Protein AF-A0A522F306-F1 (afdb_monomer_lite)

Structure (mmCIF, N/CA/C/O backbone):
data_AF-A0A522F306-F1
#
_entry.id   AF-A0A522F306-F1
#
loop_
_atom_site.group_PDB
_atom_site.id
_atom_site.type_symbol
_atom_site.label_atom_id
_atom_site.label_alt_id
_atom_site.label_comp_id
_atom_site.label_asym_id
_atom_site.label_entity_id
_atom_site.label_seq_id
_atom_site.pdbx_PDB_ins_code
_atom_site.Cartn_x
_atom_site.Cartn_y
_atom_site.Cartn_z
_atom_site.occupancy
_atom_site.B_iso_or_equiv
_atom_site.auth_seq_id
_atom_site.auth_comp_id
_atom_site.auth_asym_id
_atom_site.auth_atom_id
_atom_site.pdbx_PDB_model_num
ATOM 1 N N . ARG A 1 1 ? 1.745 -12.198 -26.744 1.00 60.50 1 ARG A N 1
ATOM 2 C CA . ARG A 1 1 ? 0.764 -12.155 -25.628 1.00 60.50 1 ARG A CA 1
ATOM 3 C C . ARG A 1 1 ? -0.619 -11.973 -26.236 1.00 60.50 1 ARG A C 1
ATOM 5 O O . ARG A 1 1 ? -0.741 -11.111 -27.093 1.00 60.50 1 ARG A O 1
ATOM 12 N N . ILE A 1 2 ? -1.613 -12.773 -25.843 1.00 54.91 2 ILE A N 1
ATOM 13 C CA . ILE A 1 2 ? -3.010 -12.533 -26.243 1.00 54.91 2 ILE A CA 1
ATOM 14 C C . ILE A 1 2 ? -3.454 -11.238 -25.542 1.00 54.91 2 ILE A C 1
ATOM 16 O O . ILE A 1 2 ? -3.213 -11.122 -24.335 1.00 54.91 2 ILE A O 1
ATOM 20 N N . PRO A 1 3 ? -3.998 -10.241 -26.260 1.00 68.81 3 PRO A N 1
ATOM 21 C CA . PRO A 1 3 ? -4.486 -9.030 -25.619 1.00 68.81 3 PRO A CA 1
ATOM 22 C C . PRO A 1 3 ? -5.644 -9.384 -24.676 1.00 68.81 3 PRO A C 1
ATOM 24 O O . PRO A 1 3 ? -6.493 -10.206 -25.008 1.00 68.81 3 PRO A O 1
ATOM 27 N N . TYR A 1 4 ? -5.664 -8.774 -23.486 1.00 82.62 4 TYR A N 1
ATOM 28 C CA . TYR A 1 4 ? -6.712 -9.004 -22.477 1.00 82.62 4 TYR A CA 1
ATOM 29 C C . TYR A 1 4 ? -8.122 -8.675 -22.990 1.00 82.62 4 TYR A C 1
ATOM 31 O O . TYR A 1 4 ? -9.100 -9.190 -22.458 1.00 82.62 4 TYR A O 1
ATOM 39 N N . PHE A 1 5 ? -8.213 -7.834 -24.021 1.00 90.50 5 PHE A N 1
ATOM 40 C CA . PHE A 1 5 ? -9.451 -7.425 -24.668 1.00 90.50 5 PHE A CA 1
ATOM 41 C C . PHE A 1 5 ? -9.317 -7.567 -26.190 1.00 90.50 5 PHE A C 1
ATOM 43 O O . PHE A 1 5 ? -8.218 -7.363 -26.715 1.00 90.50 5 PHE A O 1
ATOM 50 N N . PRO A 1 6 ? -10.408 -7.898 -26.902 1.00 91.88 6 PRO A N 1
ATOM 51 C CA . PRO A 1 6 ? -10.385 -8.090 -28.352 1.00 91.88 6 PRO A CA 1
ATOM 52 C C . PRO A 1 6 ? -10.165 -6.780 -29.124 1.00 91.88 6 PRO A C 1
ATOM 54 O O . PRO A 1 6 ? -9.577 -6.798 -30.202 1.00 91.88 6 PRO A O 1
ATOM 57 N N . ASP A 1 7 ? -10.591 -5.644 -28.566 1.00 93.44 7 ASP A N 1
ATOM 58 C CA . ASP A 1 7 ? -10.406 -4.313 -29.140 1.00 93.44 7 ASP A CA 1
ATOM 59 C C . ASP A 1 7 ? -10.364 -3.219 -28.054 1.00 93.44 7 ASP A C 1
ATOM 61 O O . ASP A 1 7 ? -10.582 -3.461 -26.862 1.00 93.44 7 ASP A O 1
ATOM 65 N N . ARG A 1 8 ? -10.054 -1.987 -28.479 1.00 92.88 8 ARG A N 1
ATOM 66 C CA . ARG A 1 8 ? -9.969 -0.812 -27.601 1.00 92.88 8 ARG A CA 1
ATOM 67 C C . ARG A 1 8 ? -11.303 -0.482 -26.932 1.00 92.88 8 ARG A C 1
ATOM 69 O O . ARG A 1 8 ? -11.309 -0.136 -25.754 1.00 92.88 8 ARG A O 1
ATOM 76 N N . LYS A 1 9 ? -12.412 -0.595 -27.664 1.00 95.69 9 LYS A N 1
ATOM 77 C CA . LYS A 1 9 ? -13.748 -0.266 -27.156 1.00 95.69 9 LYS A CA 1
ATOM 78 C C . LYS A 1 9 ? -14.111 -1.171 -25.978 1.00 95.69 9 LYS A C 1
ATOM 80 O O . LYS A 1 9 ? -14.520 -0.682 -24.932 1.00 95.69 9 LYS A O 1
ATOM 85 N N . SER A 1 10 ? -13.855 -2.468 -26.113 1.00 95.62 10 SER A N 1
ATOM 86 C CA . SER A 1 10 ? -14.076 -3.468 -25.068 1.00 95.62 10 SER A CA 1
ATOM 87 C C . SER A 1 10 ? -13.236 -3.186 -23.818 1.00 95.62 10 SER A C 1
ATOM 89 O O . SER A 1 10 ? -13.713 -3.351 -22.695 1.00 95.62 10 SER A O 1
ATOM 91 N N . ALA A 1 11 ? -11.993 -2.723 -23.991 1.00 94.31 11 ALA A N 1
ATOM 92 C CA . ALA A 1 11 ? -11.143 -2.317 -22.873 1.00 94.31 11 ALA A CA 1
ATOM 93 C C . ALA A 1 11 ? -11.684 -1.063 -22.158 1.00 94.31 11 ALA A C 1
ATOM 95 O O . ALA A 1 11 ? -11.722 -1.019 -20.928 1.00 94.31 11 ALA A O 1
ATOM 96 N N . GLU A 1 12 ? -12.131 -0.054 -22.911 1.00 95.81 12 GLU A N 1
ATOM 97 C CA . GLU A 1 12 ? -12.716 1.176 -22.362 1.00 95.81 12 GLU A CA 1
ATOM 98 C C . GLU A 1 12 ? -14.021 0.892 -21.601 1.00 95.81 12 GLU A C 1
ATOM 100 O O . GLU A 1 12 ? -14.188 1.350 -20.468 1.00 95.81 12 GLU A O 1
ATOM 105 N N . GLU A 1 13 ? -14.911 0.071 -22.164 1.00 96.69 13 GLU A N 1
ATOM 106 C CA . GLU A 1 13 ? -16.150 -0.366 -21.509 1.00 96.69 13 GLU A CA 1
ATOM 107 C C . GLU A 1 13 ? -15.869 -1.130 -20.210 1.00 96.69 13 GLU A C 1
ATOM 109 O O . GLU A 1 13 ? -16.516 -0.877 -19.188 1.00 96.69 13 GLU A O 1
ATOM 114 N N . ASN A 1 14 ? -14.864 -2.013 -20.209 1.00 96.38 14 ASN A N 1
ATOM 115 C CA . ASN A 1 14 ? -14.451 -2.734 -19.009 1.00 96.38 14 ASN A CA 1
ATOM 116 C C . ASN A 1 14 ? -13.922 -1.791 -17.916 1.00 96.38 14 ASN A C 1
ATOM 118 O O . ASN A 1 14 ? -14.313 -1.925 -16.757 1.00 96.38 14 ASN A O 1
ATOM 122 N N . ILE A 1 15 ? -13.103 -0.795 -18.271 1.00 95.50 15 ILE A N 1
ATOM 123 C CA . ILE A 1 15 ? -12.598 0.210 -17.320 1.00 95.50 15 ILE A CA 1
ATOM 124 C C . ILE A 1 15 ? -13.753 1.025 -16.723 1.00 95.50 15 ILE A C 1
ATOM 126 O O . ILE A 1 15 ? -13.770 1.278 -15.517 1.00 95.50 15 ILE A O 1
ATOM 130 N N . LEU A 1 16 ? -14.736 1.426 -17.534 1.00 97.56 16 LEU A N 1
ATOM 131 C CA . LEU A 1 16 ? -15.917 2.149 -17.051 1.00 97.56 16 LEU A CA 1
ATOM 132 C C . LEU A 1 16 ? -16.789 1.280 -16.138 1.00 97.56 16 LEU A C 1
ATOM 134 O O . LEU A 1 16 ? -17.303 1.770 -15.131 1.00 97.56 16 LEU A O 1
ATOM 138 N N . ALA A 1 17 ? -16.952 -0.005 -16.456 1.00 97.56 17 ALA A N 1
ATOM 139 C CA . ALA A 1 17 ? -17.640 -0.954 -15.587 1.00 97.56 17 ALA A CA 1
ATOM 140 C C . ALA A 1 17 ? -16.900 -1.135 -14.251 1.00 97.56 17 ALA A C 1
ATOM 142 O O . ALA A 1 17 ? -17.518 -1.018 -13.196 1.00 97.56 17 ALA A O 1
ATOM 143 N N . HIS A 1 18 ? -15.576 -1.314 -14.284 1.00 96.81 18 HIS A N 1
ATOM 144 C CA . HIS A 1 18 ? -14.750 -1.415 -13.083 1.00 96.81 18 HIS A CA 1
ATOM 145 C C . HIS A 1 18 ? -14.844 -0.156 -12.213 1.00 96.81 18 HIS A C 1
ATOM 147 O O . HIS A 1 18 ? -15.007 -0.265 -11.005 1.00 96.81 18 HIS A O 1
ATOM 153 N N . ARG A 1 19 ? -14.806 1.045 -12.804 1.00 97.12 19 ARG A N 1
ATOM 154 C CA . ARG A 1 19 ? -14.950 2.308 -12.057 1.00 97.12 19 ARG A CA 1
ATOM 155 C C . ARG A 1 19 ? -16.301 2.428 -11.354 1.00 97.12 19 ARG A C 1
ATOM 157 O O . ARG A 1 19 ? -16.329 2.878 -10.214 1.00 97.12 19 ARG A O 1
ATOM 164 N N . ARG A 1 20 ? -17.395 2.013 -12.006 1.00 98.12 20 ARG A N 1
ATOM 165 C CA . ARG A 1 20 ? -18.732 1.983 -11.386 1.00 98.12 20 ARG A CA 1
ATOM 166 C C . ARG A 1 20 ? -18.775 1.017 -10.203 1.00 98.12 20 ARG A C 1
ATOM 168 O O . ARG A 1 20 ? -19.148 1.432 -9.115 1.00 98.12 20 ARG A O 1
ATOM 175 N N . ALA A 1 21 ? -18.289 -0.209 -10.391 1.00 98.12 21 ALA A N 1
ATOM 176 C CA . ALA A 1 21 ? -18.232 -1.205 -9.322 1.00 98.12 21 ALA A CA 1
ATOM 177 C C . ALA A 1 21 ? -17.335 -0.762 -8.150 1.00 98.12 21 ALA A C 1
ATOM 179 O O . ALA A 1 21 ? -17.686 -0.956 -6.992 1.00 98.12 21 ALA A O 1
ATOM 180 N N . SER A 1 22 ? -16.194 -0.127 -8.433 1.00 97.06 22 SER A N 1
ATOM 181 C CA . SER A 1 22 ? -15.312 0.425 -7.399 1.00 97.06 22 SER A CA 1
ATOM 182 C C . SER A 1 22 ? -15.986 1.553 -6.621 1.00 97.06 22 SER A C 1
ATOM 184 O O . SER A 1 22 ? -15.862 1.595 -5.402 1.00 97.06 22 SER A O 1
ATOM 186 N N . LEU A 1 23 ? -16.721 2.446 -7.295 1.00 97.81 23 LEU A N 1
ATOM 187 C CA . LEU A 1 23 ? -17.487 3.494 -6.619 1.00 97.81 23 LEU A CA 1
ATOM 188 C C . LEU A 1 23 ? -18.551 2.888 -5.698 1.00 97.81 23 LEU A C 1
ATOM 190 O O . LEU A 1 23 ? -18.596 3.248 -4.530 1.00 97.81 23 LEU A O 1
ATOM 194 N N . GLU A 1 24 ? -19.339 1.929 -6.191 1.00 98.12 24 GLU A N 1
ATOM 195 C CA . GLU A 1 24 ? -20.333 1.204 -5.385 1.00 98.12 24 GLU A CA 1
ATOM 196 C C . GLU A 1 24 ? -19.691 0.536 -4.161 1.00 98.12 24 GLU A C 1
ATOM 198 O O . GLU A 1 24 ? -20.185 0.684 -3.043 1.00 98.12 24 GLU A O 1
ATOM 203 N N . ALA A 1 25 ? -18.549 -0.133 -4.353 1.00 97.81 25 ALA A N 1
ATOM 204 C CA . ALA A 1 25 ? -17.806 -0.765 -3.272 1.00 97.81 25 ALA A CA 1
ATOM 205 C C . ALA A 1 25 ? -17.334 0.255 -2.229 1.00 97.81 25 ALA A C 1
ATOM 207 O O . ALA A 1 25 ? -17.544 0.032 -1.043 1.00 97.81 25 ALA A O 1
ATOM 208 N N . PHE A 1 26 ? -16.739 1.382 -2.636 1.00 97.69 26 PHE A N 1
ATOM 209 C CA . PHE A 1 26 ? -16.279 2.413 -1.698 1.00 97.69 26 PHE A CA 1
ATOM 210 C C . PHE A 1 26 ? -17.433 3.126 -0.984 1.00 97.69 26 PHE A C 1
ATOM 212 O O . PHE A 1 26 ? -17.316 3.433 0.203 1.00 97.69 26 PHE A O 1
ATOM 219 N N . THR A 1 27 ? -18.557 3.351 -1.668 1.00 98.06 27 THR A N 1
ATOM 220 C CA . THR A 1 27 ? -19.760 3.944 -1.069 1.00 98.06 27 THR A CA 1
ATOM 221 C C . THR A 1 27 ? -20.370 3.037 0.000 1.00 98.06 27 THR A C 1
ATOM 223 O O . THR A 1 27 ? -20.804 3.542 1.030 1.00 98.06 27 THR A O 1
ATOM 226 N N . ALA A 1 28 ? -20.385 1.718 -0.210 1.00 97.38 28 ALA A N 1
ATOM 227 C CA . ALA A 1 28 ? -20.945 0.754 0.741 1.00 97.38 28 ALA A CA 1
ATOM 228 C C . ALA A 1 28 ? -19.937 0.237 1.788 1.00 97.38 28 ALA A C 1
ATOM 230 O O . ALA A 1 28 ? -20.321 -0.484 2.705 1.00 97.38 28 ALA A O 1
ATOM 231 N N . CYS A 1 29 ? -18.647 0.555 1.647 1.00 97.62 29 CYS A N 1
ATOM 232 C CA . CYS A 1 29 ? -17.586 0.056 2.520 1.00 97.62 29 CYS A CA 1
ATOM 233 C C . CYS A 1 29 ? -17.667 0.681 3.921 1.00 97.62 29 CYS A C 1
ATOM 235 O O . CYS A 1 29 ? -17.657 1.900 4.061 1.00 97.62 29 CYS A O 1
ATOM 237 N N . GLU A 1 30 ? -17.682 -0.143 4.967 1.00 96.31 30 GLU A N 1
ATOM 238 C CA . GLU A 1 30 ? -17.599 0.337 6.356 1.00 96.31 30 GLU A CA 1
ATOM 239 C C . GLU A 1 30 ? -16.141 0.481 6.812 1.00 96.31 30 GLU A C 1
ATOM 241 O O . GLU A 1 30 ? -15.762 1.485 7.414 1.00 96.31 30 GLU A O 1
ATOM 246 N N . VAL A 1 31 ? -15.303 -0.506 6.471 1.00 96.06 31 VAL A N 1
ATOM 247 C CA . VAL A 1 31 ? -13.881 -0.551 6.831 1.00 96.06 31 VAL A CA 1
ATOM 248 C C . VAL A 1 31 ? -13.037 -0.910 5.610 1.00 96.06 31 VAL A C 1
ATOM 250 O O . VAL A 1 31 ? -13.139 -2.015 5.071 1.00 96.06 31 VAL A O 1
ATOM 253 N N . LEU A 1 32 ? -12.146 -0.004 5.209 1.00 97.38 32 LEU A N 1
ATOM 254 C CA . LEU A 1 32 ? -11.155 -0.230 4.162 1.00 97.38 32 LEU A CA 1
ATOM 255 C C . LEU A 1 32 ? -9.805 -0.610 4.777 1.00 97.38 32 LEU A C 1
ATOM 257 O O . LEU A 1 32 ? -9.139 0.206 5.418 1.00 97.38 32 LEU A O 1
ATOM 261 N N . ILE A 1 33 ? -9.373 -1.849 4.543 1.00 96.06 33 ILE A N 1
ATOM 262 C CA . ILE A 1 33 ? -8.061 -2.336 4.978 1.00 96.06 33 ILE A CA 1
ATOM 263 C C . ILE A 1 33 ? -7.021 -2.030 3.895 1.00 96.06 33 ILE A C 1
ATOM 265 O O . ILE A 1 33 ? -7.157 -2.480 2.757 1.00 96.06 33 ILE A O 1
ATOM 269 N N . ILE A 1 34 ? -5.962 -1.297 4.247 1.00 96.69 34 ILE A N 1
ATOM 270 C CA . ILE A 1 34 ? -4.868 -0.940 3.335 1.00 96.69 34 ILE A CA 1
ATOM 271 C C . ILE A 1 34 ? -3.548 -1.473 3.887 1.00 96.69 34 ILE A C 1
ATOM 273 O O . ILE A 1 34 ? -3.030 -0.986 4.891 1.00 96.69 34 ILE A O 1
ATOM 277 N N . THR A 1 35 ? -2.962 -2.438 3.182 1.00 96.56 35 THR A N 1
ATOM 278 C CA . THR A 1 35 ? -1.624 -2.952 3.487 1.00 96.56 35 THR A CA 1
ATOM 279 C C . THR A 1 35 ? -0.580 -2.278 2.605 1.00 96.56 35 THR A C 1
ATOM 281 O O . THR A 1 35 ? -0.514 -2.535 1.403 1.00 96.56 35 THR A O 1
ATOM 284 N N . VAL A 1 36 ? 0.278 -1.445 3.194 1.00 95.56 36 VAL A N 1
ATOM 285 C CA . VAL A 1 36 ? 1.408 -0.826 2.483 1.00 95.56 36 VAL A CA 1
ATOM 286 C C . VAL A 1 36 ? 2.630 -1.744 2.528 1.00 95.56 36 VAL A C 1
ATOM 288 O O . VAL A 1 36 ? 2.885 -2.410 3.530 1.00 95.56 36 VAL A O 1
ATOM 291 N N . GLY A 1 37 ? 3.412 -1.810 1.449 1.00 92.75 37 GLY A N 1
ATOM 292 C CA . GLY A 1 37 ? 4.545 -2.748 1.396 1.00 92.75 37 GLY A CA 1
ATOM 293 C C . GLY A 1 37 ? 5.698 -2.385 0.467 1.00 92.75 37 GLY A C 1
ATOM 294 O O . GLY A 1 37 ? 6.719 -3.075 0.488 1.00 92.75 37 GLY A O 1
ATOM 295 N N . GLN A 1 38 ? 5.561 -1.322 -0.326 1.00 90.06 38 GLN A N 1
ATOM 296 C CA . GLN A 1 38 ? 6.544 -0.914 -1.325 1.00 90.06 38 GLN A CA 1
ATOM 297 C C . GLN A 1 38 ? 6.580 0.613 -1.438 1.00 90.06 38 GLN A C 1
ATOM 299 O O . GLN A 1 38 ? 5.531 1.248 -1.468 1.00 90.06 38 GLN A O 1
ATOM 304 N N . ASN A 1 39 ? 7.788 1.178 -1.499 1.00 93.81 39 ASN A N 1
ATOM 305 C CA . ASN A 1 39 ? 8.037 2.621 -1.621 1.00 93.81 39 ASN A CA 1
ATOM 306 C C . ASN A 1 39 ? 8.825 2.988 -2.899 1.00 93.81 39 ASN A C 1
ATOM 308 O O . ASN A 1 39 ? 9.282 4.114 -3.075 1.00 93.81 39 ASN A O 1
ATOM 312 N N . GLU A 1 40 ? 8.995 2.016 -3.794 1.00 91.75 40 GLU A N 1
ATOM 313 C CA . GLU A 1 40 ? 9.677 2.175 -5.075 1.00 91.75 40 GLU A CA 1
ATOM 314 C C . GLU A 1 40 ? 8.696 1.899 -6.203 1.00 91.75 40 GLU A C 1
ATOM 316 O O . GLU A 1 40 ? 7.995 0.885 -6.182 1.00 91.75 40 GLU A O 1
ATOM 321 N N . ALA A 1 41 ? 8.672 2.760 -7.211 1.00 92.56 41 ALA A N 1
ATOM 322 C CA . ALA A 1 41 ? 7.822 2.573 -8.374 1.00 92.56 41 ALA A CA 1
ATOM 323 C C . ALA A 1 41 ? 8.496 3.065 -9.650 1.00 92.56 41 ALA A C 1
ATOM 325 O O . ALA A 1 41 ? 9.472 3.812 -9.615 1.00 92.56 41 ALA A O 1
ATOM 326 N N . TRP A 1 42 ? 7.934 2.662 -10.784 1.00 93.81 42 TRP A N 1
ATOM 327 C CA . TRP A 1 42 ? 8.238 3.284 -12.064 1.00 93.81 42 TRP A CA 1
ATOM 328 C C . TRP A 1 42 ? 7.271 4.445 -12.282 1.00 93.81 42 TRP A C 1
ATOM 330 O O . TRP A 1 42 ? 6.066 4.274 -12.129 1.00 93.81 42 TRP A O 1
ATOM 340 N N . VAL A 1 43 ? 7.787 5.617 -12.627 1.00 95.06 43 VAL A N 1
ATOM 341 C CA . VAL A 1 43 ? 7.004 6.814 -12.932 1.00 95.06 43 VAL A CA 1
ATOM 342 C C . VAL A 1 43 ? 7.087 7.069 -14.427 1.00 95.06 43 VAL A C 1
ATOM 344 O O . VAL A 1 43 ? 8.176 7.262 -14.964 1.00 95.06 43 VAL A O 1
ATOM 347 N N . ASP A 1 44 ? 5.934 7.052 -15.086 1.00 95.38 44 ASP A N 1
ATOM 348 C CA . ASP A 1 44 ? 5.749 7.529 -16.452 1.00 95.38 44 ASP A CA 1
ATOM 349 C C . ASP A 1 44 ? 5.825 9.059 -16.433 1.00 95.38 44 ASP A C 1
ATOM 351 O O . ASP A 1 44 ? 4.891 9.722 -15.982 1.00 95.38 44 ASP A O 1
ATOM 355 N N . THR A 1 45 ? 6.945 9.623 -16.881 1.00 94.44 45 THR A N 1
ATOM 356 C CA . THR A 1 45 ? 7.198 11.071 -16.810 1.00 94.44 45 THR A CA 1
ATOM 357 C C . THR A 1 45 ? 6.390 11.863 -17.828 1.00 94.44 45 THR A C 1
ATOM 359 O O . THR A 1 45 ? 6.202 13.062 -17.655 1.00 94.44 45 THR A O 1
ATOM 362 N N . LYS A 1 46 ? 5.886 11.205 -18.875 1.00 93.50 46 LYS A N 1
ATOM 363 C CA . LYS A 1 46 ? 5.059 11.837 -19.905 1.00 93.50 46 LYS A CA 1
ATOM 364 C C . LYS A 1 46 ? 3.612 11.992 -19.459 1.00 93.50 46 LYS A C 1
ATOM 366 O O . LYS A 1 46 ? 2.986 12.994 -19.778 1.00 93.50 46 LYS A O 1
ATOM 371 N N . ASN A 1 47 ? 3.082 10.983 -18.769 1.00 92.19 47 ASN A N 1
ATOM 372 C CA . ASN A 1 47 ? 1.693 10.973 -18.305 1.00 92.19 47 ASN A CA 1
ATOM 373 C C . ASN A 1 47 ? 1.551 11.311 -16.815 1.00 92.19 47 ASN A C 1
ATOM 375 O O . ASN A 1 47 ? 0.432 11.333 -16.314 1.00 92.19 47 ASN A O 1
ATOM 379 N N . GLU A 1 48 ? 2.668 11.515 -16.114 1.00 91.62 48 GLU A N 1
ATOM 380 C CA . GLU A 1 48 ? 2.732 11.763 -14.669 1.00 91.62 48 GLU A CA 1
ATOM 381 C C . GLU A 1 48 ? 2.051 10.654 -13.844 1.00 91.62 48 GLU A C 1
ATOM 383 O O . GLU A 1 48 ? 1.375 10.898 -12.847 1.00 91.62 48 GLU A O 1
ATOM 388 N N . GLN A 1 49 ? 2.228 9.396 -14.268 1.00 92.81 49 GLN A N 1
ATOM 389 C CA . GLN A 1 49 ? 1.579 8.236 -13.650 1.00 92.81 49 GLN A CA 1
ATOM 390 C C . GLN A 1 49 ? 2.566 7.318 -12.941 1.00 92.81 49 GLN A C 1
ATOM 392 O O . GLN A 1 49 ? 3.631 6.993 -13.461 1.00 92.81 49 GLN A O 1
ATOM 397 N N . VAL A 1 50 ? 2.159 6.814 -11.776 1.00 92.81 50 VAL A N 1
ATOM 398 C CA . VAL A 1 50 ? 2.911 5.810 -11.018 1.00 92.81 50 VAL A CA 1
ATOM 399 C C . VAL A 1 50 ? 2.459 4.409 -11.420 1.00 92.81 50 VAL A C 1
ATOM 401 O O . VAL A 1 50 ? 1.274 4.085 -11.390 1.00 92.81 50 VAL A O 1
ATOM 404 N N . TRP A 1 51 ? 3.414 3.561 -11.783 1.00 91.44 51 TRP A N 1
ATOM 405 C CA . TRP A 1 51 ? 3.187 2.179 -12.178 1.00 91.44 51 TRP A CA 1
ATOM 406 C C . TRP A 1 51 ? 3.643 1.244 -11.061 1.00 91.44 51 TRP A C 1
ATOM 408 O O . TRP A 1 51 ? 4.817 1.202 -10.690 1.00 91.44 51 TRP A O 1
ATOM 418 N N . ALA A 1 52 ? 2.708 0.433 -10.560 1.00 78.12 52 ALA A N 1
ATOM 419 C CA . ALA A 1 52 ? 2.968 -0.548 -9.502 1.00 78.12 52 ALA A CA 1
ATOM 420 C C . ALA A 1 52 ? 3.872 -1.713 -9.952 1.00 78.12 52 ALA A C 1
ATOM 422 O O . ALA A 1 52 ? 4.372 -2.478 -9.131 1.00 78.12 52 ALA A O 1
ATOM 423 N N . LYS A 1 53 ? 4.065 -1.881 -11.265 1.00 84.44 53 LYS A N 1
ATOM 424 C CA . LYS A 1 53 ? 4.917 -2.912 -11.863 1.00 84.44 53 LYS A CA 1
ATOM 425 C C . LYS A 1 53 ? 5.875 -2.266 -12.849 1.00 84.44 53 LYS A C 1
ATOM 427 O O . LYS A 1 53 ? 5.538 -1.263 -13.474 1.00 84.44 53 LYS A O 1
ATOM 432 N N . ARG A 1 54 ? 7.039 -2.894 -13.033 1.00 88.69 54 ARG A N 1
ATOM 433 C CA . ARG A 1 54 ? 7.962 -2.538 -14.114 1.00 88.69 54 ARG A CA 1
ATOM 434 C C . ARG A 1 54 ? 7.202 -2.529 -15.452 1.00 88.69 54 ARG A C 1
ATOM 436 O O . ARG A 1 54 ? 6.510 -3.517 -15.730 1.00 88.69 54 ARG A O 1
ATOM 443 N N . PRO A 1 55 ? 7.321 -1.468 -16.270 1.00 91.25 55 PRO A N 1
ATOM 444 C CA . PRO A 1 55 ? 6.737 -1.454 -17.601 1.00 91.25 55 PRO A CA 1
ATOM 445 C C . PRO A 1 55 ? 7.229 -2.658 -18.426 1.00 91.25 55 PRO A C 1
ATOM 447 O O . PRO A 1 55 ? 8.397 -3.041 -18.302 1.00 91.25 55 PRO A O 1
ATOM 450 N N . PRO A 1 56 ? 6.365 -3.286 -19.247 1.00 91.56 56 PRO A N 1
ATOM 451 C CA . PRO A 1 56 ? 6.777 -4.337 -20.173 1.00 91.56 56 PRO A CA 1
ATOM 452 C C . PRO A 1 56 ? 7.956 -3.897 -21.045 1.00 91.56 56 PRO A C 1
ATOM 454 O O . PRO A 1 56 ? 8.054 -2.720 -21.400 1.00 91.56 56 PRO A O 1
ATOM 457 N N . GLN A 1 57 ? 8.834 -4.837 -21.402 1.00 91.06 57 GLN A N 1
ATOM 458 C CA . GLN A 1 57 ? 10.047 -4.523 -22.161 1.00 91.06 57 GLN A CA 1
ATOM 459 C C . GLN A 1 57 ? 9.714 -3.833 -23.488 1.00 91.06 57 GLN A C 1
ATOM 461 O O . GLN A 1 57 ? 10.334 -2.834 -23.826 1.00 91.06 57 GLN A O 1
ATOM 466 N N . GLU A 1 58 ? 8.653 -4.276 -24.163 1.00 92.56 58 GLU A N 1
ATOM 467 C CA . GLU A 1 58 ? 8.203 -3.707 -25.432 1.00 92.56 58 GLU A CA 1
ATOM 468 C C . GLU A 1 58 ? 7.817 -2.223 -25.295 1.00 92.56 58 GLU A C 1
ATOM 470 O O . GLU A 1 58 ? 8.040 -1.427 -26.203 1.00 92.56 58 GLU A O 1
ATOM 475 N N . ILE A 1 59 ? 7.270 -1.826 -24.140 1.00 91.88 59 ILE A N 1
ATOM 476 C CA . ILE A 1 59 ? 6.931 -0.426 -23.850 1.00 91.88 59 ILE A CA 1
ATOM 477 C C . ILE A 1 59 ? 8.193 0.385 -23.556 1.00 91.88 59 ILE A C 1
ATOM 479 O O . ILE A 1 59 ? 8.297 1.514 -24.030 1.00 91.88 59 ILE A O 1
ATOM 483 N N . LEU A 1 60 ? 9.148 -0.173 -22.806 1.00 92.12 60 LEU A N 1
ATOM 484 C CA . LEU A 1 60 ? 10.421 0.495 -22.513 1.00 92.12 60 LEU A CA 1
ATOM 485 C C . LEU A 1 60 ? 11.247 0.740 -23.781 1.00 92.12 60 LEU A C 1
ATOM 487 O O . LEU A 1 60 ? 11.898 1.778 -23.885 1.00 92.12 60 LEU A O 1
ATOM 491 N N . ASP A 1 61 ? 11.195 -0.185 -24.739 1.00 93.00 61 ASP A N 1
ATOM 492 C CA . ASP A 1 61 ? 11.914 -0.071 -26.008 1.00 93.00 61 ASP A CA 1
ATOM 493 C C . ASP A 1 61 ? 11.314 1.029 -26.899 1.00 93.00 61 ASP A C 1
ATOM 495 O O . ASP A 1 61 ? 12.052 1.807 -27.503 1.00 93.00 61 ASP A O 1
ATOM 499 N N . ILE A 1 62 ? 9.978 1.138 -26.940 1.00 94.19 62 ILE A N 1
ATOM 500 C CA . ILE A 1 62 ? 9.260 2.153 -27.731 1.00 94.19 62 ILE A CA 1
ATOM 501 C C . ILE A 1 62 ? 9.334 3.541 -27.077 1.00 94.19 62 ILE A C 1
ATOM 503 O O . ILE A 1 62 ? 9.512 4.544 -27.764 1.00 94.19 62 ILE A O 1
ATOM 507 N N . ARG A 1 63 ? 9.181 3.618 -25.751 1.00 92.69 63 ARG A N 1
ATOM 508 C CA . ARG A 1 63 ? 9.097 4.865 -24.966 1.00 92.69 63 ARG A CA 1
ATOM 509 C C . ARG A 1 63 ? 10.356 5.060 -24.121 1.00 92.69 63 ARG A C 1
ATOM 511 O O . ARG A 1 63 ? 10.306 5.257 -22.903 1.00 92.69 63 ARG A O 1
ATOM 518 N N . LYS A 1 64 ? 11.509 4.940 -24.775 1.00 89.88 64 LYS A N 1
ATOM 519 C CA . LYS A 1 64 ? 12.812 4.943 -24.110 1.00 89.88 64 LYS A CA 1
ATOM 520 C C . LYS A 1 64 ? 13.059 6.272 -23.391 1.00 89.88 64 LYS A C 1
ATOM 522 O O . LYS A 1 64 ? 12.966 7.335 -23.993 1.00 89.88 64 LYS A O 1
ATOM 527 N N . GLY A 1 65 ? 13.402 6.200 -22.105 1.00 90.75 65 GLY A N 1
ATOM 528 C CA . GLY A 1 65 ? 13.664 7.378 -21.268 1.00 90.75 65 GLY A CA 1
ATOM 529 C C . GLY A 1 65 ? 12.417 8.065 -20.698 1.00 90.75 65 GLY A C 1
ATOM 530 O O . GLY A 1 65 ? 12.561 8.989 -19.906 1.00 90.75 65 GLY A O 1
ATOM 531 N N . GLU A 1 66 ? 11.205 7.604 -21.029 1.00 95.00 66 GLU A N 1
ATOM 532 C CA . GLU A 1 66 ? 9.952 8.168 -20.493 1.00 95.00 66 GLU A CA 1
ATOM 533 C C . GLU A 1 66 ? 9.514 7.526 -19.162 1.00 95.00 66 GLU A C 1
ATOM 535 O O . GLU A 1 66 ? 8.450 7.841 -18.632 1.00 95.00 66 GLU A O 1
ATOM 540 N N . PHE A 1 67 ? 10.317 6.609 -18.617 1.00 94.69 67 PHE A N 1
ATOM 541 C CA . PHE A 1 67 ? 10.036 5.926 -17.359 1.00 94.69 67 PHE A CA 1
ATOM 542 C C . PHE A 1 67 ? 11.233 6.005 -16.423 1.00 94.69 67 PHE A C 1
ATOM 544 O O . PHE A 1 67 ? 12.339 5.602 -16.789 1.00 94.69 67 PHE A O 1
ATOM 551 N N . VAL A 1 68 ? 10.998 6.475 -15.200 1.00 92.88 68 VAL A N 1
ATOM 552 C CA . VAL A 1 68 ? 12.038 6.621 -14.177 1.00 92.88 68 VAL A CA 1
ATOM 553 C C . VAL A 1 68 ? 11.686 5.829 -12.930 1.00 92.88 68 VAL A C 1
ATOM 555 O O . VAL A 1 68 ? 10.543 5.816 -12.482 1.00 92.88 68 VAL A O 1
ATOM 558 N N . VAL A 1 69 ? 12.677 5.168 -12.346 1.00 92.31 69 VAL A N 1
ATOM 559 C CA . VAL A 1 69 ? 12.530 4.554 -11.027 1.00 92.31 69 VAL A CA 1
ATOM 560 C C . VAL A 1 69 ? 12.530 5.663 -9.982 1.00 92.31 69 VAL A C 1
ATOM 562 O O . VAL A 1 69 ? 13.407 6.521 -9.987 1.00 92.31 69 VAL A O 1
ATOM 565 N N . THR A 1 70 ? 11.549 5.655 -9.086 1.00 92.75 70 THR A N 1
ATOM 566 C CA . THR A 1 70 ? 11.423 6.638 -8.008 1.00 92.75 70 THR A CA 1
ATOM 567 C C . THR A 1 70 ? 11.223 5.940 -6.671 1.00 92.75 70 THR A C 1
ATOM 569 O O . THR A 1 70 ? 10.316 5.123 -6.523 1.00 92.75 70 THR A O 1
ATOM 572 N N . GLU A 1 71 ? 12.054 6.310 -5.698 1.00 93.44 71 GLU A N 1
ATOM 573 C CA . GLU A 1 71 ? 11.822 6.088 -4.270 1.00 93.44 71 GLU A CA 1
ATOM 574 C C . GLU A 1 71 ? 11.137 7.343 -3.706 1.00 93.44 71 GLU A C 1
ATOM 576 O O . GLU A 1 71 ? 11.648 8.458 -3.856 1.00 93.44 71 GLU A O 1
ATOM 581 N N . PHE A 1 72 ? 9.953 7.202 -3.107 1.00 95.06 72 PHE A N 1
ATOM 582 C CA . PHE A 1 72 ? 9.199 8.365 -2.629 1.00 95.06 72 PHE A CA 1
ATOM 583 C C . PHE A 1 72 ? 9.662 8.807 -1.239 1.00 95.06 72 PHE A C 1
ATOM 585 O O . PHE A 1 72 ? 9.928 7.993 -0.353 1.00 95.06 72 PHE A O 1
ATOM 592 N N . SER A 1 73 ? 9.742 10.123 -1.029 1.00 96.81 73 SER A N 1
ATOM 593 C CA . SER A 1 73 ? 10.107 10.687 0.271 1.00 96.81 73 SER A CA 1
ATOM 594 C C . SER A 1 73 ? 8.960 10.580 1.277 1.00 96.81 73 SER A C 1
ATOM 596 O O . SER A 1 73 ? 7.788 10.506 0.904 1.00 96.81 73 SER A O 1
ATOM 598 N N . PHE A 1 74 ? 9.299 10.666 2.567 1.00 98.06 74 PHE A N 1
ATOM 599 C CA . PHE A 1 74 ? 8.329 10.749 3.663 1.00 98.06 74 PHE A CA 1
ATOM 600 C C . PHE A 1 74 ? 7.205 11.758 3.376 1.00 98.06 74 PHE A C 1
ATOM 602 O O . PHE A 1 74 ? 6.030 11.401 3.380 1.00 98.06 74 PHE A O 1
ATOM 609 N N . ALA A 1 75 ? 7.570 13.005 3.057 1.00 98.19 75 ALA A N 1
ATOM 610 C CA . ALA A 1 75 ? 6.611 14.083 2.830 1.00 98.19 75 ALA A CA 1
ATOM 611 C C . ALA A 1 75 ? 5.692 13.814 1.627 1.00 98.19 75 ALA A C 1
ATOM 613 O O . ALA A 1 75 ? 4.488 14.048 1.719 1.00 98.19 75 ALA A O 1
ATOM 614 N N . LYS A 1 76 ? 6.238 13.279 0.522 1.00 96.69 76 LYS A N 1
ATOM 615 C CA . LYS A 1 76 ? 5.441 12.924 -0.663 1.00 96.69 76 LYS A CA 1
ATOM 616 C C . LYS A 1 76 ? 4.432 11.822 -0.346 1.00 96.69 76 LYS A C 1
ATOM 618 O O . LYS A 1 76 ? 3.272 11.945 -0.723 1.00 96.69 76 LYS A O 1
ATOM 623 N N . ASN A 1 77 ? 4.845 10.791 0.387 1.00 97.38 77 ASN A N 1
ATOM 624 C CA . ASN A 1 77 ? 3.947 9.706 0.772 1.00 97.38 77 ASN A CA 1
ATOM 625 C C . ASN A 1 77 ? 2.862 10.152 1.757 1.00 97.38 77 ASN A C 1
ATOM 627 O O . ASN A 1 77 ? 1.705 9.783 1.582 1.00 97.38 77 ASN A O 1
ATOM 631 N N . VAL A 1 78 ? 3.207 10.963 2.765 1.00 98.31 78 VAL A N 1
ATOM 632 C CA . VAL A 1 78 ? 2.215 11.530 3.696 1.00 98.31 78 VAL A CA 1
ATOM 633 C C . VAL A 1 78 ? 1.185 12.363 2.934 1.00 98.31 78 VAL A C 1
ATOM 635 O O . VAL A 1 78 ? -0.011 12.212 3.174 1.00 98.31 78 VAL A O 1
ATOM 638 N N . ALA A 1 79 ? 1.630 13.218 2.007 1.00 97.88 79 ALA A N 1
ATOM 639 C CA . ALA A 1 79 ? 0.734 14.036 1.194 1.00 97.88 79 ALA A CA 1
ATOM 640 C C . ALA A 1 79 ? -0.196 13.172 0.327 1.00 97.88 79 ALA A C 1
ATOM 642 O O . ALA A 1 79 ? -1.411 13.339 0.398 1.00 97.88 79 ALA A O 1
ATOM 643 N N . ALA A 1 80 ? 0.359 12.204 -0.410 1.00 95.81 80 ALA A N 1
ATOM 644 C CA . ALA A 1 80 ? -0.411 11.317 -1.278 1.00 95.81 80 ALA A CA 1
ATOM 645 C C . ALA A 1 80 ? -1.436 10.480 -0.497 1.00 95.81 80 ALA A C 1
ATOM 647 O O . ALA A 1 80 ? -2.587 10.354 -0.913 1.00 95.81 80 ALA A O 1
ATOM 648 N N . LEU A 1 81 ? -1.051 9.938 0.664 1.00 97.12 81 LEU A N 1
ATOM 649 C CA . LEU A 1 81 ? -1.961 9.139 1.480 1.00 97.12 81 LEU A CA 1
ATOM 650 C C . LEU A 1 81 ? -3.082 9.998 2.087 1.00 97.12 81 LEU A C 1
ATOM 652 O O . LEU A 1 81 ? -4.239 9.582 2.072 1.00 97.12 81 LEU A O 1
ATOM 656 N N . LYS A 1 82 ? -2.776 11.218 2.554 1.00 97.88 82 LYS A N 1
ATOM 657 C CA . LYS A 1 82 ? -3.794 12.174 3.028 1.00 97.88 82 LYS A CA 1
ATOM 658 C C . LYS A 1 82 ? -4.761 12.583 1.917 1.00 97.88 82 LYS A C 1
ATOM 660 O O . LYS A 1 82 ? -5.958 12.689 2.170 1.00 97.88 82 LYS A O 1
ATOM 665 N N . GLU A 1 83 ? -4.267 12.792 0.699 1.00 97.75 83 GLU A N 1
ATOM 666 C CA . GLU A 1 83 ? -5.107 13.108 -0.458 1.00 97.75 83 GLU A CA 1
ATOM 667 C C . GLU A 1 83 ? -6.042 11.945 -0.815 1.00 97.75 83 GLU A C 1
ATOM 669 O O . GLU A 1 83 ? -7.244 12.157 -0.977 1.00 97.75 83 GLU A O 1
ATOM 674 N N . ALA A 1 84 ? -5.524 10.713 -0.844 1.00 96.62 84 ALA A N 1
ATOM 675 C CA . ALA A 1 84 ? -6.327 9.519 -1.090 1.00 96.62 84 ALA A CA 1
ATOM 676 C C . ALA A 1 84 ? -7.426 9.331 -0.030 1.00 96.62 84 ALA A C 1
ATOM 678 O O . ALA A 1 84 ? -8.583 9.096 -0.376 1.00 96.62 84 ALA A O 1
ATOM 679 N N . ILE A 1 85 ? -7.091 9.497 1.256 1.00 98.06 85 ILE A N 1
ATOM 680 C CA . ILE A 1 85 ? -8.063 9.445 2.359 1.00 98.06 85 ILE A CA 1
ATOM 681 C C . ILE A 1 85 ? -9.130 10.527 2.186 1.00 98.06 85 ILE A C 1
ATOM 683 O O . ILE A 1 85 ? -10.318 10.232 2.274 1.00 98.06 85 ILE A O 1
ATOM 687 N N . LYS A 1 86 ? -8.728 11.772 1.898 1.00 98.12 86 LYS A N 1
ATOM 688 C CA . LYS A 1 86 ? -9.660 12.886 1.683 1.00 98.12 86 LYS A CA 1
ATOM 689 C C . LYS A 1 86 ? -10.636 12.597 0.539 1.00 98.12 86 LYS A C 1
ATOM 691 O O . LYS A 1 86 ? -11.821 12.889 0.674 1.00 98.12 86 LYS A O 1
ATOM 696 N N . LEU A 1 87 ? -10.148 12.039 -0.569 1.00 97.69 87 LEU A N 1
ATOM 697 C CA . LEU A 1 87 ? -10.979 11.672 -1.715 1.00 97.69 87 LEU A CA 1
ATOM 698 C C . LEU A 1 87 ? -11.964 10.547 -1.371 1.00 97.69 87 LEU A C 1
ATOM 700 O O . LEU A 1 87 ? -13.125 10.601 -1.752 1.00 97.69 87 LEU A O 1
ATOM 704 N N . LEU A 1 88 ? -11.522 9.529 -0.637 1.00 97.81 88 LEU A N 1
ATOM 705 C CA . LEU A 1 88 ? -12.396 8.426 -0.239 1.00 97.81 88 LEU A CA 1
ATOM 706 C C . LEU A 1 88 ? -13.454 8.876 0.778 1.00 97.81 88 LEU A C 1
ATOM 708 O O . LEU A 1 88 ? -14.614 8.489 0.663 1.00 97.81 88 LEU A O 1
ATOM 712 N N . LEU A 1 89 ? -13.094 9.761 1.709 1.00 97.56 89 LEU A N 1
ATOM 713 C CA . LEU A 1 89 ? -14.039 10.347 2.663 1.00 97.56 89 LEU A CA 1
ATOM 714 C C . LEU A 1 89 ? -15.044 11.306 2.008 1.00 97.56 89 LEU A C 1
ATOM 716 O O . LEU A 1 89 ? -16.140 11.473 2.535 1.00 97.56 89 LEU A O 1
ATOM 720 N N . SER A 1 90 ? -14.725 11.921 0.862 1.00 97.81 90 SER A N 1
ATOM 721 C CA . SER A 1 90 ? -15.719 12.712 0.120 1.00 97.81 90 SER A CA 1
ATOM 722 C C . SER A 1 90 ? -16.771 11.841 -0.575 1.00 97.81 90 SER A C 1
ATOM 724 O O . SER A 1 90 ? -17.872 12.319 -0.838 1.00 97.81 90 SER A O 1
ATOM 726 N N . ILE A 1 91 ? -16.447 10.572 -0.845 1.00 97.75 91 ILE A N 1
ATOM 727 C CA . ILE A 1 91 ? -17.376 9.562 -1.372 1.00 97.75 91 ILE A CA 1
ATOM 728 C C . ILE A 1 91 ? -18.188 8.938 -0.232 1.00 97.75 91 ILE A C 1
ATOM 730 O O . ILE A 1 91 ? -19.399 8.769 -0.360 1.00 97.75 91 ILE A O 1
ATOM 734 N N . ASN A 1 92 ? -17.529 8.592 0.875 1.00 98.25 92 ASN A N 1
ATOM 735 C CA . ASN A 1 92 ? -18.147 7.978 2.044 1.00 98.25 92 ASN A CA 1
ATOM 736 C C . ASN A 1 92 ? -17.575 8.584 3.341 1.00 98.25 92 ASN A C 1
ATOM 738 O O . ASN A 1 92 ? -16.531 8.135 3.821 1.00 98.25 92 ASN A O 1
ATOM 742 N N . PRO A 1 93 ? -18.262 9.571 3.947 1.00 97.62 93 PRO A N 1
ATOM 743 C CA . PRO A 1 93 ? -17.793 10.232 5.167 1.00 97.62 93 PRO A CA 1
ATOM 744 C C . PRO A 1 93 ? -17.675 9.316 6.392 1.00 97.62 93 PRO A C 1
ATOM 746 O O . PRO A 1 93 ? -16.946 9.648 7.326 1.00 97.62 93 PRO A O 1
ATOM 749 N N . ASN A 1 94 ? -18.377 8.178 6.395 1.00 97.25 94 ASN A N 1
ATOM 750 C CA . ASN A 1 94 ? -18.391 7.221 7.503 1.00 97.25 94 ASN A CA 1
ATOM 751 C C . ASN A 1 94 ? -17.311 6.137 7.372 1.00 97.25 94 ASN A C 1
ATOM 753 O O . ASN A 1 94 ? -17.155 5.332 8.288 1.00 97.25 94 ASN A O 1
ATOM 757 N N . LEU A 1 95 ? -16.570 6.107 6.258 1.00 97.81 95 LEU A N 1
ATOM 758 C CA . LEU A 1 95 ? -15.550 5.095 6.008 1.00 97.81 95 LEU A CA 1
ATOM 759 C C . LEU A 1 95 ? -14.462 5.125 7.088 1.00 97.81 95 LEU A C 1
ATOM 761 O O . LEU A 1 95 ? -13.871 6.171 7.373 1.00 97.81 95 LEU A O 1
ATOM 765 N N . GLN A 1 96 ? -14.163 3.958 7.650 1.00 97.56 96 GLN A N 1
ATOM 766 C CA . GLN A 1 96 ? -13.010 3.750 8.517 1.00 97.56 96 GLN A CA 1
ATOM 767 C C . GLN A 1 96 ? -11.863 3.106 7.739 1.00 97.56 96 GLN A C 1
ATOM 769 O O . GLN A 1 96 ? -12.068 2.323 6.813 1.00 97.56 96 GLN A O 1
ATOM 774 N N . PHE A 1 97 ? -10.634 3.416 8.134 1.00 98.12 97 PHE A N 1
ATOM 775 C CA . PHE A 1 97 ? -9.423 2.906 7.507 1.00 98.12 97 PHE A CA 1
ATOM 776 C C . PHE A 1 97 ? -8.634 2.087 8.512 1.00 98.12 97 PHE A C 1
ATOM 778 O O . PHE A 1 97 ? -8.344 2.554 9.614 1.00 98.12 97 PHE A O 1
ATOM 785 N N . LEU A 1 98 ? -8.217 0.896 8.100 1.00 97.62 98 LEU A N 1
ATOM 786 C CA . LEU A 1 98 ? -7.299 0.068 8.862 1.00 97.62 98 LEU A CA 1
ATOM 787 C C . LEU A 1 98 ? -6.014 -0.139 8.069 1.00 97.62 98 LEU A C 1
ATOM 789 O O . LEU A 1 98 ? -5.973 -0.889 7.094 1.00 97.62 98 LEU A O 1
ATOM 793 N N . PHE A 1 99 ? -4.947 0.514 8.504 1.00 98.25 99 PHE A N 1
ATOM 794 C CA . PHE A 1 99 ? -3.635 0.368 7.902 1.00 98.25 99 PHE A CA 1
ATOM 795 C C . PHE A 1 99 ? -2.880 -0.815 8.493 1.00 98.25 99 PHE A C 1
ATOM 797 O O . PHE A 1 99 ? -2.895 -1.055 9.701 1.00 98.25 99 PHE A O 1
ATOM 804 N N . THR A 1 100 ? -2.141 -1.509 7.637 1.00 97.44 100 THR A N 1
ATOM 805 C CA . THR A 1 100 ? -1.114 -2.468 8.041 1.00 97.44 100 THR A CA 1
ATOM 806 C C . THR A 1 100 ? 0.140 -2.286 7.194 1.00 97.44 100 THR A C 1
ATOM 808 O O . THR A 1 100 ? 0.086 -1.759 6.082 1.00 97.44 100 THR A O 1
ATOM 811 N N . VAL A 1 101 ? 1.291 -2.727 7.704 1.00 97.56 101 VAL A N 1
ATOM 812 C CA . VAL A 1 101 ? 2.521 -2.849 6.909 1.00 97.56 101 VAL A CA 1
ATOM 813 C C . VAL A 1 101 ? 2.720 -4.319 6.542 1.00 97.56 101 VAL A C 1
ATOM 815 O O . VAL A 1 101 ? 2.509 -5.213 7.358 1.00 97.56 101 VAL A O 1
ATOM 818 N N . SER A 1 102 ? 3.102 -4.597 5.298 1.00 95.12 102 SER A N 1
ATOM 819 C CA . SER A 1 102 ? 3.372 -5.965 4.856 1.00 95.12 102 SER A CA 1
ATOM 820 C C . SER A 1 102 ? 4.668 -6.501 5.484 1.00 95.12 102 SER A C 1
ATOM 822 O O . SER A 1 102 ? 5.718 -5.872 5.320 1.00 95.12 102 SER A O 1
ATOM 824 N N . PRO A 1 103 ? 4.653 -7.686 6.121 1.00 93.38 103 PRO A N 1
ATOM 825 C CA . PRO A 1 103 ? 5.862 -8.356 6.606 1.00 93.38 103 PRO A CA 1
ATOM 826 C C . PRO A 1 103 ? 6.643 -9.086 5.517 1.00 93.38 103 PRO A C 1
ATOM 828 O O . PRO A 1 103 ? 7.763 -9.529 5.759 1.00 93.38 103 PRO A O 1
ATOM 831 N N . VAL A 1 104 ? 6.085 -9.214 4.312 1.00 93.44 104 VAL A N 1
ATOM 832 C CA . VAL A 1 104 ? 6.738 -9.942 3.224 1.00 93.44 104 VAL A CA 1
ATOM 833 C C . VAL A 1 104 ? 7.902 -9.113 2.684 1.00 93.44 104 VAL A C 1
ATOM 835 O O . VAL A 1 104 ? 7.714 -8.015 2.150 1.00 93.44 104 VAL A O 1
ATOM 838 N N . ALA A 1 105 ? 9.119 -9.643 2.804 1.00 90.62 105 ALA A N 1
ATOM 839 C CA . ALA A 1 105 ? 10.312 -9.014 2.247 1.00 90.62 105 ALA A CA 1
ATOM 840 C C . ALA A 1 105 ? 10.184 -8.824 0.723 1.00 90.62 105 ALA A C 1
ATOM 842 O O . ALA A 1 105 ? 9.625 -9.668 0.008 1.00 90.62 105 ALA A O 1
ATOM 843 N N . SER A 1 106 ? 10.687 -7.698 0.212 1.00 91.12 106 SER A N 1
ATOM 844 C CA . SER A 1 106 ? 10.684 -7.427 -1.227 1.00 91.12 106 SER A CA 1
ATOM 845 C C . SER A 1 106 ? 11.562 -8.445 -1.954 1.00 91.12 106 SER A C 1
ATOM 847 O O . SER A 1 106 ? 12.632 -8.801 -1.477 1.00 91.12 106 SER A O 1
ATOM 849 N N . HIS A 1 107 ? 11.101 -8.925 -3.109 1.00 88.81 107 HIS A N 1
ATOM 850 C CA . HIS A 1 107 ? 11.860 -9.885 -3.918 1.00 88.81 107 HIS A CA 1
ATOM 851 C C . HIS A 1 107 ? 12.957 -9.203 -4.752 1.00 88.81 107 HIS A C 1
ATOM 853 O O . HIS A 1 107 ? 13.947 -9.825 -5.117 1.00 88.81 107 HIS A O 1
ATOM 859 N N . ALA A 1 108 ? 12.759 -7.931 -5.095 1.00 89.56 108 ALA A N 1
ATOM 860 C CA . ALA A 1 108 ? 13.696 -7.123 -5.861 1.00 89.56 108 ALA A CA 1
ATOM 861 C C . ALA A 1 108 ? 13.530 -5.644 -5.493 1.00 89.56 108 ALA A C 1
ATOM 863 O O . ALA A 1 108 ? 12.477 -5.241 -4.990 1.00 89.56 108 ALA A O 1
ATOM 864 N N . THR A 1 109 ? 14.574 -4.862 -5.750 1.00 90.25 109 THR A N 1
ATOM 865 C CA . THR A 1 109 ? 14.584 -3.399 -5.676 1.00 90.25 109 THR A CA 1
ATOM 866 C C . THR A 1 109 ? 14.972 -2.870 -7.047 1.00 90.25 109 THR A C 1
ATOM 868 O O . THR A 1 109 ? 15.647 -3.554 -7.817 1.00 90.25 109 THR A O 1
ATOM 871 N N . PHE A 1 110 ? 14.494 -1.674 -7.371 1.00 87.88 110 PHE A N 1
ATOM 872 C CA . PHE A 1 110 ? 14.898 -0.969 -8.582 1.00 87.88 110 PHE A CA 1
ATOM 873 C C . PHE A 1 110 ? 16.098 -0.037 -8.343 1.00 87.88 110 PHE A C 1
ATOM 875 O O . PHE A 1 110 ? 16.503 0.676 -9.257 1.00 87.88 110 PHE A O 1
ATOM 882 N N . SER A 1 111 ? 16.629 -0.013 -7.118 1.00 83.81 111 SER A N 1
ATOM 883 C CA . SER A 1 111 ? 17.839 0.716 -6.743 1.00 83.81 111 SER A CA 1
ATOM 884 C C . SER A 1 111 ? 19.081 -0.177 -6.816 1.00 83.81 111 SER A C 1
ATOM 886 O O . SER A 1 111 ? 18.974 -1.401 -6.802 1.00 83.81 111 SER A O 1
ATOM 888 N N . ASP A 1 112 ? 20.262 0.437 -6.796 1.00 89.06 112 ASP A N 1
ATOM 889 C CA . ASP A 1 112 ? 21.550 -0.273 -6.737 1.00 89.06 112 ASP A CA 1
ATOM 890 C C . ASP A 1 112 ? 21.929 -0.708 -5.302 1.00 89.06 112 ASP A C 1
ATOM 892 O O . ASP A 1 112 ? 23.079 -1.050 -5.022 1.00 89.06 112 ASP A O 1
ATOM 896 N N . LYS A 1 113 ? 20.981 -0.653 -4.357 1.00 91.19 113 LYS A N 1
ATOM 897 C CA . LYS A 1 113 ? 21.190 -1.003 -2.946 1.00 91.19 113 LYS A CA 1
ATOM 898 C C . LYS A 1 113 ? 20.905 -2.486 -2.695 1.00 91.19 113 LYS A C 1
ATOM 900 O O . LYS A 1 113 ? 20.166 -3.136 -3.431 1.00 91.19 113 LYS A O 1
ATOM 905 N N . ASP A 1 114 ? 21.435 -3.003 -1.587 1.00 94.44 114 ASP A N 1
ATOM 906 C CA . ASP A 1 114 ? 21.093 -4.341 -1.103 1.00 94.44 114 ASP A CA 1
ATOM 907 C C . ASP A 1 114 ? 19.580 -4.476 -0.840 1.00 94.44 114 ASP A C 1
ATOM 909 O O . ASP A 1 114 ? 18.964 -3.645 -0.165 1.00 94.44 114 ASP A O 1
ATOM 913 N N . ILE A 1 115 ? 18.986 -5.555 -1.357 1.00 94.00 115 ILE A N 1
ATOM 914 C CA . ILE A 1 115 ? 17.540 -5.788 -1.308 1.00 94.00 115 ILE A CA 1
ATOM 915 C C . ILE A 1 115 ? 17.021 -5.948 0.120 1.00 94.00 115 ILE A C 1
ATOM 917 O O . ILE A 1 115 ? 15.928 -5.473 0.430 1.00 94.00 115 ILE A O 1
ATOM 921 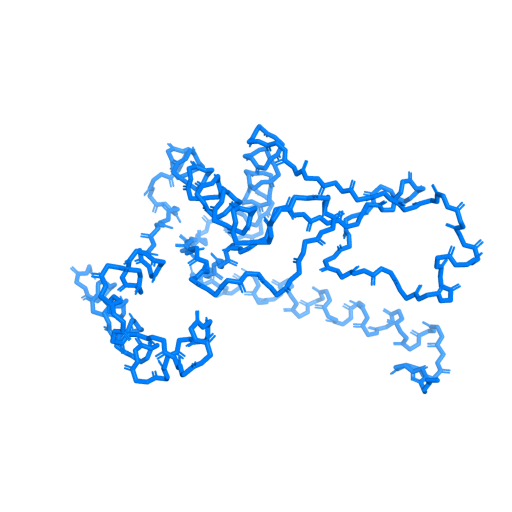N N . ILE A 1 116 ? 17.783 -6.592 1.004 1.00 92.62 116 ILE A N 1
ATOM 922 C CA . ILE A 1 116 ? 17.357 -6.813 2.388 1.00 92.62 116 ILE A CA 1
ATOM 923 C C . ILE A 1 116 ? 17.277 -5.462 3.096 1.00 92.62 116 ILE A C 1
ATOM 925 O O . ILE A 1 116 ? 16.219 -5.092 3.615 1.00 92.62 116 ILE A O 1
ATOM 929 N N . SER A 1 117 ? 18.367 -4.699 3.036 1.00 94.19 117 SER A N 1
ATOM 930 C CA . SER A 1 117 ? 18.494 -3.376 3.647 1.00 94.19 117 SER A CA 1
ATOM 931 C C . SER A 1 117 ? 17.429 -2.410 3.124 1.00 94.19 117 SER A C 1
ATOM 933 O O . SER A 1 117 ? 16.718 -1.774 3.905 1.00 94.19 117 SER A O 1
ATOM 935 N N . GLN A 1 118 ? 17.251 -2.356 1.803 1.00 93.94 118 GLN A N 1
ATOM 936 C CA . GLN A 1 118 ? 16.288 -1.467 1.159 1.00 93.94 118 GLN A CA 1
ATOM 937 C C . GLN A 1 118 ? 14.834 -1.880 1.447 1.00 93.94 118 GLN A C 1
ATOM 939 O O . GLN A 1 118 ? 13.992 -1.035 1.754 1.00 93.94 118 GLN A O 1
ATOM 944 N N . SER A 1 119 ? 14.521 -3.182 1.425 1.00 93.19 119 SER A N 1
ATOM 945 C CA . SER A 1 119 ? 13.193 -3.696 1.793 1.00 93.19 119 SER A CA 1
ATOM 946 C C . SER A 1 119 ? 12.815 -3.307 3.221 1.00 93.19 119 SER A C 1
ATOM 948 O O . SER A 1 119 ? 11.667 -2.925 3.467 1.00 93.19 119 SER A O 1
ATOM 950 N N . PHE A 1 120 ? 13.759 -3.413 4.159 1.00 93.50 120 PHE A N 1
ATOM 951 C CA . PHE A 1 120 ? 13.517 -3.098 5.563 1.00 93.50 120 PHE A CA 1
ATOM 952 C C . PHE A 1 120 ? 13.344 -1.592 5.779 1.00 93.50 120 PHE A C 1
ATOM 954 O O . PHE A 1 120 ? 12.347 -1.171 6.365 1.00 93.50 120 PHE A O 1
ATOM 961 N N . ALA A 1 121 ? 14.250 -0.777 5.227 1.00 95.06 121 ALA A N 1
ATOM 962 C CA . ALA A 1 121 ? 14.175 0.681 5.302 1.00 95.06 121 ALA A CA 1
ATOM 963 C C . ALA A 1 121 ? 12.842 1.217 4.754 1.00 95.06 121 ALA A C 1
ATOM 965 O O . ALA A 1 121 ? 12.180 2.016 5.417 1.00 95.06 121 ALA A O 1
ATOM 966 N N . ASN A 1 122 ? 12.393 0.707 3.602 1.00 95.25 122 ASN A N 1
ATOM 967 C CA . ASN A 1 122 ? 11.115 1.083 2.998 1.00 95.25 122 ASN A CA 1
ATOM 968 C C . ASN A 1 122 ? 9.916 0.775 3.907 1.00 95.25 122 ASN A C 1
ATOM 970 O O . ASN A 1 122 ? 9.021 1.606 4.051 1.00 95.25 122 ASN A O 1
ATOM 974 N N . LYS A 1 123 ? 9.880 -0.406 4.533 1.00 96.00 123 LYS A N 1
ATOM 975 C CA . LYS A 1 123 ? 8.776 -0.798 5.426 1.00 96.00 123 LYS A CA 1
ATOM 976 C C . LYS A 1 123 ? 8.761 0.033 6.706 1.00 96.00 123 LYS A C 1
ATOM 978 O O . LYS A 1 123 ? 7.694 0.484 7.113 1.00 96.00 123 LYS A O 1
ATOM 983 N N . CYS A 1 124 ? 9.930 0.304 7.287 1.00 96.38 124 CYS A N 1
ATOM 984 C CA . CYS A 1 124 ? 10.052 1.200 8.436 1.00 96.38 124 CYS A CA 1
ATOM 985 C C . CYS A 1 124 ? 9.607 2.628 8.090 1.00 96.38 124 CYS A C 1
ATOM 987 O O . CYS A 1 124 ? 8.857 3.235 8.848 1.00 96.38 124 CYS A O 1
ATOM 989 N N . LEU A 1 125 ? 9.993 3.152 6.923 1.00 97.75 125 LEU A N 1
ATOM 990 C CA . LEU A 1 125 ? 9.539 4.462 6.458 1.00 97.75 125 LEU A CA 1
ATOM 991 C C . LEU A 1 125 ? 8.009 4.505 6.315 1.00 97.75 125 LEU A C 1
ATOM 993 O O . LEU A 1 125 ? 7.366 5.412 6.843 1.00 97.75 125 LEU A O 1
ATOM 997 N N . LEU A 1 126 ? 7.418 3.504 5.654 1.00 97.88 126 LEU A N 1
ATOM 998 C CA . LEU A 1 126 ? 5.965 3.379 5.497 1.00 97.88 126 LEU A CA 1
ATOM 999 C C . LEU A 1 126 ? 5.235 3.270 6.842 1.00 97.88 126 LEU A C 1
ATOM 1001 O O . LEU A 1 126 ? 4.175 3.872 7.013 1.00 97.88 126 LEU A O 1
ATOM 1005 N N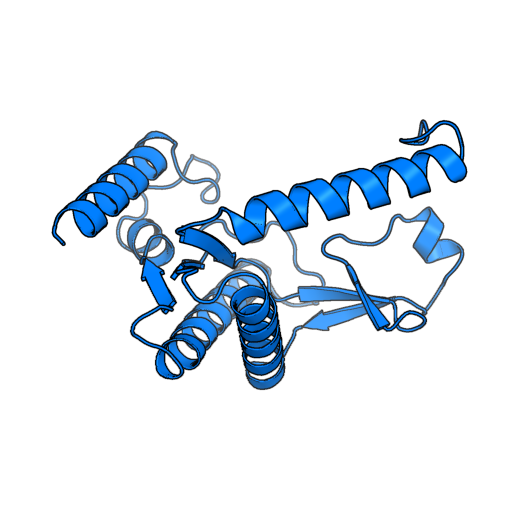 . ARG A 1 127 ? 5.816 2.565 7.818 1.00 98.06 127 ARG A N 1
ATOM 1006 C CA . ARG A 1 127 ? 5.282 2.478 9.180 1.00 98.06 127 ARG A CA 1
ATOM 1007 C C . ARG A 1 127 ? 5.187 3.855 9.840 1.00 98.06 127 ARG A C 1
ATOM 1009 O O . ARG A 1 127 ? 4.140 4.169 10.400 1.00 98.06 127 ARG A O 1
ATOM 1016 N N . VAL A 1 128 ? 6.236 4.674 9.740 1.00 98.12 128 VAL A N 1
ATOM 1017 C CA . VAL A 1 128 ? 6.256 6.036 10.308 1.00 98.12 128 VAL A CA 1
ATOM 1018 C C . VAL A 1 128 ? 5.298 6.970 9.557 1.00 98.12 128 VAL A C 1
ATOM 1020 O O . VAL A 1 128 ? 4.642 7.806 10.175 1.00 98.12 128 VAL A O 1
ATOM 1023 N N . ILE A 1 129 ? 5.161 6.814 8.235 1.00 98.50 129 ILE A N 1
ATOM 1024 C CA . ILE A 1 129 ? 4.174 7.558 7.430 1.00 98.50 129 ILE A CA 1
ATOM 1025 C C . ILE A 1 129 ? 2.752 7.286 7.927 1.00 98.50 129 ILE A C 1
ATOM 1027 O O . ILE A 1 129 ? 1.977 8.228 8.081 1.00 98.50 129 ILE A O 1
ATOM 1031 N N . ILE A 1 130 ? 2.412 6.022 8.202 1.00 98.38 130 ILE A N 1
ATOM 1032 C CA . ILE A 1 130 ? 1.093 5.657 8.735 1.00 98.38 130 ILE A CA 1
ATOM 1033 C C . ILE A 1 130 ? 0.837 6.345 10.081 1.00 98.38 130 ILE A C 1
ATOM 1035 O O . ILE A 1 130 ? -0.226 6.941 10.247 1.00 98.38 130 ILE A O 1
ATOM 1039 N N . ASP A 1 131 ? 1.803 6.330 11.008 1.00 98.06 131 ASP A N 1
ATOM 1040 C CA . ASP A 1 131 ? 1.655 7.025 12.298 1.00 98.06 131 ASP A CA 1
ATOM 1041 C C . ASP A 1 131 ? 1.387 8.520 12.108 1.00 98.06 131 ASP A C 1
ATOM 1043 O O . ASP A 1 131 ? 0.536 9.098 12.782 1.00 98.06 131 ASP A O 1
ATOM 1047 N N . GLU A 1 132 ? 2.089 9.161 11.173 1.00 98.44 132 GLU A N 1
ATOM 1048 C CA . GLU A 1 132 ? 1.895 10.581 10.888 1.00 98.44 132 GLU A CA 1
ATOM 1049 C C . GLU A 1 132 ? 0.518 10.885 10.285 1.00 98.44 132 GLU A C 1
ATOM 1051 O O . GLU A 1 132 ? -0.097 11.909 10.590 1.00 98.44 132 GLU A O 1
ATOM 1056 N N . VAL A 1 133 ? 0.007 9.997 9.435 1.00 98.19 133 VAL A N 1
ATOM 1057 C CA . VAL A 1 133 ? -1.310 10.160 8.817 1.00 98.19 133 VAL A CA 1
ATOM 1058 C C . VAL A 1 133 ? -2.431 9.936 9.829 1.00 98.19 133 VAL A C 1
ATOM 1060 O O . VAL A 1 133 ? -3.365 10.738 9.871 1.00 98.19 133 VAL A O 1
ATOM 1063 N N . ILE A 1 134 ? -2.319 8.932 10.700 1.00 98.06 134 ILE A N 1
ATOM 1064 C CA . ILE A 1 134 ? -3.332 8.627 11.722 1.00 98.06 134 ILE A CA 1
ATOM 1065 C C . ILE A 1 134 ? -3.574 9.812 12.662 1.00 98.06 134 ILE A C 1
ATOM 1067 O O . ILE A 1 134 ? -4.725 10.115 12.969 1.00 98.06 134 ILE A O 1
ATOM 1071 N N . LYS A 1 135 ? -2.526 10.557 13.041 1.00 97.00 135 LYS A N 1
ATOM 1072 C CA . LYS A 1 135 ? -2.656 11.763 13.887 1.00 97.00 135 LYS A CA 1
ATOM 1073 C C . LYS A 1 135 ? -3.634 12.800 13.333 1.00 97.00 135 LYS A C 1
ATOM 1075 O O . LYS A 1 135 ? -4.178 13.584 14.102 1.00 97.00 135 LYS A O 1
ATOM 1080 N N . SER A 1 136 ? -3.844 12.832 12.014 1.00 95.00 136 SER A N 1
ATOM 1081 C CA . SER A 1 136 ? -4.766 13.787 11.393 1.00 95.00 136 SER A CA 1
ATOM 1082 C C . SER A 1 136 ? -6.243 13.445 11.600 1.00 95.00 136 SER A C 1
ATOM 1084 O O 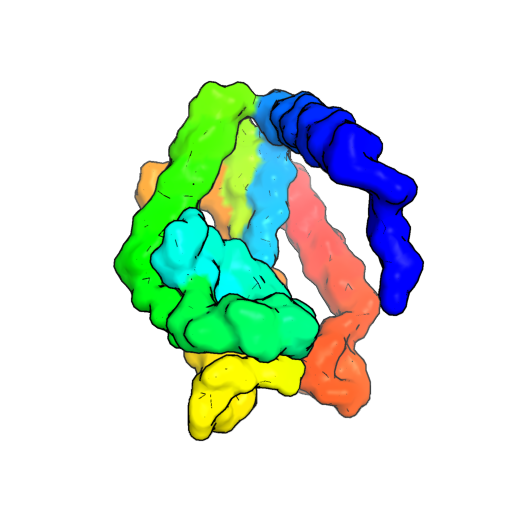. SER A 1 136 ? -7.071 14.349 11.536 1.00 95.00 136 SER A O 1
ATOM 1086 N N . ASN A 1 137 ? -6.578 12.176 11.860 1.00 94.81 137 ASN A N 1
ATOM 1087 C CA . ASN A 1 137 ? -7.946 11.738 12.128 1.00 94.81 137 ASN A CA 1
ATOM 1088 C C . ASN A 1 137 ? -7.968 10.411 12.924 1.00 94.81 137 ASN A C 1
ATOM 1090 O O . ASN A 1 137 ? -8.298 9.355 12.376 1.00 94.81 137 ASN A O 1
ATOM 1094 N N . PRO A 1 138 ? -7.618 10.438 14.223 1.00 94.75 138 PRO A N 1
ATOM 1095 C CA . PRO A 1 138 ? -7.432 9.227 15.029 1.00 94.75 138 PRO A CA 1
ATOM 1096 C C . PRO A 1 138 ? -8.726 8.442 15.305 1.00 94.75 138 PRO A C 1
ATOM 1098 O O . PRO A 1 138 ? -8.659 7.317 15.785 1.00 94.75 138 PRO A O 1
ATOM 1101 N N . ASN A 1 139 ? -9.897 9.013 15.001 1.00 95.00 139 ASN A N 1
ATOM 1102 C CA . ASN A 1 139 ? -11.195 8.361 15.204 1.00 95.00 139 ASN A CA 1
ATOM 1103 C C . ASN A 1 139 ? -11.663 7.544 13.988 1.00 95.00 139 ASN A C 1
ATOM 1105 O O . ASN A 1 139 ? -12.623 6.788 14.103 1.00 95.00 139 ASN A O 1
ATOM 1109 N N . GLN A 1 140 ? -11.030 7.714 12.823 1.00 96.12 140 GLN A N 1
ATOM 1110 C CA . GLN A 1 140 ? -11.371 6.975 11.598 1.00 96.12 140 GLN A CA 1
ATOM 1111 C C . GLN A 1 140 ? -10.179 6.229 10.999 1.00 96.12 140 GLN A C 1
ATOM 1113 O O . GLN A 1 140 ? -10.377 5.358 10.155 1.00 96.12 140 GLN A O 1
ATOM 1118 N N . LEU A 1 141 ? -8.951 6.573 11.392 1.00 98.00 141 LEU A N 1
ATOM 1119 C CA . LEU A 1 141 ? -7.728 5.989 10.859 1.00 98.00 141 LEU A CA 1
ATOM 1120 C C . LEU A 1 141 ? -7.047 5.160 11.944 1.00 98.00 141 LEU A C 1
ATOM 1122 O O . LEU A 1 141 ? -6.608 5.692 12.961 1.00 98.00 141 LEU A O 1
ATOM 1126 N N . PHE A 1 142 ? -6.917 3.863 11.700 1.00 97.31 142 PHE A N 1
ATOM 1127 C CA . PHE A 1 142 ? -6.373 2.908 12.656 1.00 97.31 142 PHE A CA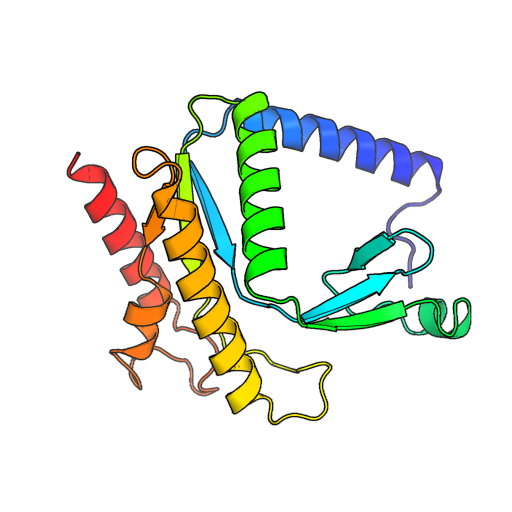 1
ATOM 1128 C C . PHE A 1 142 ? -5.169 2.175 12.069 1.00 97.31 142 PHE A C 1
ATOM 1130 O O . PHE A 1 142 ? -5.033 2.043 10.853 1.00 97.31 142 PHE A O 1
ATOM 1137 N N . TYR A 1 143 ? -4.302 1.662 12.939 1.00 97.62 143 TYR A N 1
ATOM 1138 C CA . TYR A 1 143 ? -3.195 0.788 12.561 1.00 97.62 143 TYR A CA 1
ATOM 1139 C C . TYR A 1 143 ? -3.317 -0.551 13.278 1.00 97.62 143 TYR A C 1
ATOM 1141 O O . TYR A 1 143 ? -3.520 -0.585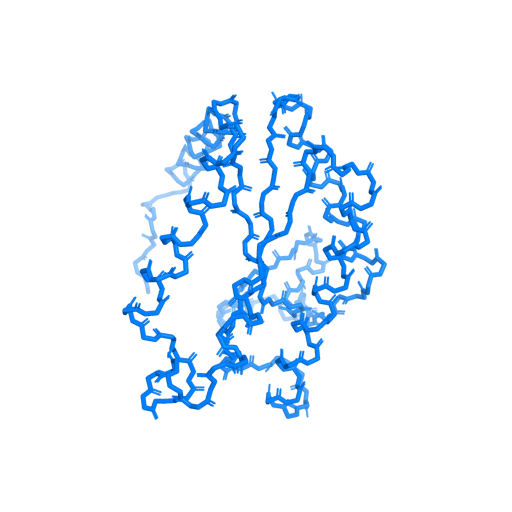 14.492 1.00 97.62 143 TYR A O 1
ATOM 1149 N N . PHE A 1 144 ? -3.139 -1.647 12.541 1.00 97.19 144 PHE A N 1
ATOM 1150 C CA . PHE A 1 144 ? -3.031 -2.981 13.118 1.00 97.19 144 PHE A CA 1
ATOM 1151 C C . PHE A 1 144 ? -1.615 -3.555 12.917 1.00 97.19 144 PHE A C 1
ATOM 1153 O O . PHE A 1 144 ? -1.157 -3.670 11.772 1.00 97.19 144 PHE A O 1
ATOM 1160 N N . PRO A 1 145 ? -0.917 -3.969 13.995 1.00 96.25 145 PRO A N 1
ATOM 1161 C CA . PRO A 1 145 ? 0.522 -4.254 13.985 1.00 96.25 145 PRO A CA 1
ATOM 1162 C C . PRO A 1 145 ? 0.885 -5.642 13.429 1.00 96.25 145 PRO A C 1
ATOM 1164 O O . PRO A 1 145 ? 1.689 -6.378 13.999 1.00 96.25 145 PRO A O 1
ATOM 1167 N N . SER A 1 146 ? 0.292 -6.039 12.299 1.00 94.62 146 SER A N 1
ATOM 1168 C CA . SER A 1 146 ? 0.566 -7.344 11.670 1.00 94.62 146 SER A CA 1
ATOM 1169 C C . SER A 1 146 ? 2.026 -7.510 11.225 1.00 94.62 146 SER A C 1
ATOM 1171 O O . SER A 1 146 ? 2.547 -8.625 11.247 1.00 94.62 146 SER A O 1
ATOM 1173 N N . PHE A 1 147 ? 2.704 -6.412 10.875 1.00 95.38 147 PHE A N 1
ATOM 1174 C CA . PHE A 1 147 ? 4.127 -6.391 10.539 1.00 95.38 147 PHE A CA 1
ATOM 1175 C C . PHE A 1 147 ? 4.991 -6.799 11.732 1.00 95.38 147 PHE A C 1
ATOM 1177 O O . PHE A 1 147 ? 5.787 -7.736 11.650 1.00 95.38 147 PHE A O 1
ATOM 1184 N N . GLU A 1 148 ? 4.785 -6.125 12.860 1.00 95.69 148 GLU A N 1
ATOM 1185 C CA . GLU A 1 148 ? 5.515 -6.337 14.101 1.00 95.69 148 GLU A CA 1
ATOM 1186 C C . GLU A 1 148 ? 5.226 -7.728 14.674 1.00 95.69 148 GLU A C 1
ATOM 1188 O O . GLU A 1 148 ? 6.151 -8.433 15.065 1.00 95.69 148 GLU A O 1
ATOM 1193 N N . MET A 1 149 ? 3.968 -8.180 14.637 1.00 94.50 149 MET A N 1
ATOM 1194 C CA . MET A 1 149 ? 3.585 -9.528 15.077 1.00 94.50 149 MET A CA 1
ATOM 1195 C C . MET A 1 149 ? 4.357 -10.633 14.347 1.00 94.50 149 MET A C 1
ATOM 1197 O O . MET A 1 149 ? 4.719 -11.640 14.959 1.00 94.50 149 MET A O 1
ATOM 1201 N N . VAL A 1 150 ? 4.613 -10.461 13.046 1.00 94.50 150 VAL A N 1
ATOM 1202 C CA . VAL A 1 150 ? 5.389 -11.434 12.270 1.00 94.50 150 VAL A CA 1
ATOM 1203 C C . VAL A 1 150 ? 6.877 -11.358 12.609 1.00 94.50 150 VAL A C 1
ATOM 1205 O O . VAL A 1 150 ? 7.510 -12.401 12.778 1.00 94.50 150 VAL A O 1
ATOM 1208 N N . LEU A 1 151 ? 7.441 -10.157 12.742 1.00 92.12 151 LEU A N 1
ATOM 1209 C CA . LEU A 1 151 ? 8.873 -9.991 12.999 1.00 92.12 151 LEU A CA 1
ATOM 1210 C C . LEU A 1 151 ? 9.288 -10.356 14.431 1.00 92.12 151 LEU A C 1
ATOM 1212 O O . LEU A 1 151 ? 10.356 -10.933 14.621 1.00 92.12 151 LEU A O 1
ATOM 1216 N N . CYS A 1 152 ? 8.456 -10.063 15.432 1.00 92.56 152 CYS A N 1
ATOM 1217 C CA . CYS A 1 152 ? 8.777 -10.297 16.843 1.00 92.56 152 CYS A CA 1
ATOM 1218 C C . CYS A 1 152 ? 8.738 -11.778 17.263 1.00 92.56 152 CYS A C 1
ATOM 1220 O O . CYS A 1 152 ? 9.279 -12.114 18.310 1.00 92.56 152 CYS A O 1
ATOM 1222 N N . ASP A 1 153 ? 8.127 -12.662 16.468 1.00 86.88 153 ASP A N 1
ATOM 1223 C CA . ASP A 1 153 ? 8.056 -14.116 16.720 1.00 86.88 153 ASP A CA 1
ATOM 1224 C C . ASP A 1 153 ? 8.759 -14.913 15.588 1.00 86.88 153 ASP A C 1
ATOM 1226 O O . ASP A 1 153 ? 8.337 -15.979 15.135 1.00 86.88 153 ASP A O 1
ATOM 1230 N N . ASN A 1 154 ? 9.865 -14.364 15.079 1.00 79.81 154 ASN A N 1
ATOM 1231 C CA . ASN A 1 154 ? 10.779 -15.032 14.147 1.00 79.81 154 ASN A CA 1
ATOM 1232 C C . ASN A 1 154 ? 11.736 -15.985 14.911 1.00 79.81 154 ASN A C 1
ATOM 1234 O O . ASN A 1 154 ? 12.192 -15.599 15.987 1.00 79.81 154 ASN A O 1
ATOM 1238 N N . PRO A 1 155 ? 12.083 -17.203 14.421 1.00 84.69 155 PRO A N 1
ATOM 1239 C CA . PRO A 1 155 ? 11.849 -17.798 13.095 1.00 84.69 155 PRO A CA 1
ATOM 1240 C C . PRO A 1 155 ? 10.521 -18.547 12.927 1.00 84.69 155 PRO A C 1
ATOM 1242 O O . PRO A 1 155 ? 10.304 -19.227 11.924 1.00 84.69 155 PRO A O 1
ATOM 1245 N N . SER A 1 156 ? 9.611 -18.480 13.901 1.00 89.06 156 SER A N 1
ATOM 1246 C CA . SER A 1 156 ? 8.447 -19.369 13.912 1.00 89.06 156 SER A CA 1
ATOM 1247 C C . SER A 1 156 ? 7.398 -19.007 12.846 1.00 89.06 156 SER A C 1
ATOM 1249 O O . SER A 1 156 ? 6.607 -19.874 12.443 1.00 89.06 156 SER A O 1
ATOM 1251 N N . ASN A 1 157 ? 7.438 -17.772 12.334 1.00 92.31 157 ASN A N 1
ATOM 1252 C CA . ASN A 1 157 ? 6.393 -17.212 11.484 1.00 92.31 157 ASN A CA 1
ATOM 1253 C C . ASN A 1 157 ? 6.547 -17.418 9.970 1.00 92.31 157 ASN A C 1
ATOM 1255 O O . ASN A 1 157 ? 5.527 -17.525 9.282 1.00 92.31 157 ASN A O 1
ATOM 1259 N N . PHE A 1 158 ? 7.768 -17.496 9.441 1.00 93.50 158 PHE A N 1
ATOM 1260 C CA . PHE A 1 158 ? 7.988 -17.629 7.997 1.00 93.50 158 PHE A CA 1
ATOM 1261 C C . PHE A 1 158 ? 8.060 -19.088 7.538 1.00 93.50 158 PHE A C 1
ATOM 1263 O O . PHE A 1 158 ? 8.375 -20.001 8.307 1.00 93.50 158 PHE A O 1
ATOM 1270 N N . CYS A 1 159 ? 7.744 -19.301 6.263 1.00 93.06 159 CYS A N 1
ATOM 1271 C CA . CYS A 1 159 ? 8.053 -20.506 5.508 1.00 93.06 159 CYS A CA 1
ATOM 1272 C C . C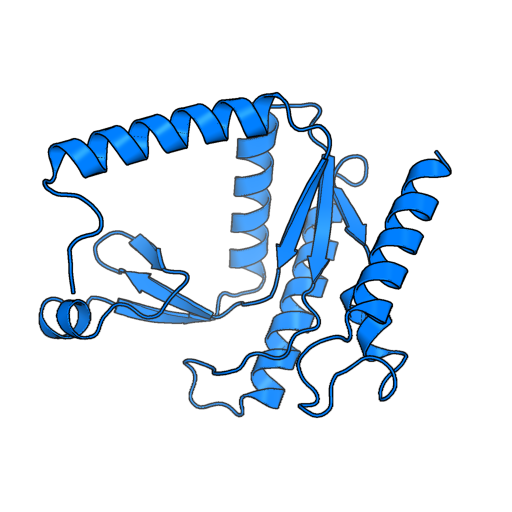YS A 1 159 ? 9.576 -20.685 5.371 1.00 93.06 159 CYS A C 1
ATOM 1274 O O . CYS A 1 159 ? 10.358 -19.801 5.714 1.00 93.06 159 CYS A O 1
ATOM 1276 N N . ALA A 1 160 ? 10.006 -21.832 4.838 1.00 92.44 160 ALA A N 1
ATOM 1277 C CA . ALA A 1 160 ? 11.428 -22.161 4.683 1.00 92.44 160 ALA A CA 1
ATOM 1278 C C . ALA A 1 160 ? 12.216 -21.174 3.795 1.00 92.44 160 ALA A C 1
ATOM 1280 O O . ALA A 1 160 ? 13.440 -21.143 3.849 1.00 92.44 160 ALA A O 1
ATOM 1281 N N . ASP A 1 161 ? 11.523 -20.353 3.002 1.00 91.38 161 ASP A N 1
ATOM 1282 C CA . ASP A 1 161 ? 12.117 -19.292 2.186 1.00 91.38 161 ASP A CA 1
ATOM 1283 C C . ASP A 1 161 ? 12.459 -18.010 2.967 1.00 91.38 161 ASP A C 1
ATOM 1285 O O . ASP A 1 161 ? 12.966 -17.061 2.372 1.00 91.38 161 ASP A O 1
ATOM 1289 N N . ASN A 1 162 ? 12.166 -17.963 4.275 1.00 87.50 162 ASN A N 1
ATOM 1290 C CA . ASN A 1 162 ? 12.338 -16.794 5.145 1.00 87.50 162 ASN A CA 1
ATOM 1291 C C . ASN A 1 162 ? 11.660 -15.515 4.613 1.00 87.50 162 ASN A C 1
ATOM 1293 O O . ASN A 1 162 ? 12.084 -14.402 4.926 1.00 87.50 162 ASN A O 1
ATOM 1297 N N . ARG A 1 163 ? 10.605 -15.661 3.800 1.00 89.44 163 ARG A N 1
ATOM 1298 C CA . ARG A 1 163 ? 9.923 -14.542 3.139 1.00 89.44 163 ARG A CA 1
ATOM 1299 C C . ARG A 1 163 ? 8.410 -14.613 3.269 1.00 89.44 163 ARG A C 1
ATOM 1301 O O . ARG A 1 163 ? 7.789 -13.615 3.636 1.00 89.44 163 ARG A O 1
ATOM 1308 N N . HIS A 1 164 ? 7.799 -15.744 2.930 1.00 93.50 164 HIS A N 1
ATOM 1309 C CA . HIS A 1 164 ? 6.346 -15.876 3.001 1.00 93.50 164 HIS A CA 1
ATOM 1310 C C . HIS A 1 164 ? 5.917 -16.271 4.411 1.00 93.50 164 HIS A C 1
ATOM 1312 O O . HIS A 1 164 ? 6.534 -17.119 5.049 1.00 93.50 164 HIS A O 1
ATOM 1318 N N . VAL A 1 165 ? 4.852 -15.649 4.910 1.00 94.31 165 VAL A N 1
ATOM 1319 C CA . VAL A 1 165 ? 4.291 -15.961 6.229 1.00 94.31 165 VAL A CA 1
ATOM 1320 C C . VAL A 1 165 ? 3.499 -17.265 6.139 1.00 94.31 165 VAL A C 1
ATOM 1322 O O . VAL A 1 165 ? 2.739 -17.464 5.191 1.00 94.31 165 VAL A O 1
ATOM 1325 N N . LYS A 1 166 ? 3.652 -18.156 7.123 1.00 95.31 166 LYS A N 1
ATOM 1326 C CA . LYS A 1 166 ? 2.862 -19.394 7.204 1.00 95.31 166 LYS A CA 1
ATOM 1327 C C . LYS A 1 166 ? 1.368 -19.070 7.290 1.00 95.31 166 LYS A C 1
ATOM 1329 O O . LYS A 1 166 ? 0.976 -18.208 8.075 1.00 95.31 166 LYS A O 1
ATOM 1334 N N . PHE A 1 167 ? 0.529 -19.828 6.583 1.00 95.06 167 PHE A N 1
ATOM 1335 C CA . PHE A 1 167 ? -0.931 -19.656 6.622 1.00 95.06 167 PHE A CA 1
ATOM 1336 C C . PHE A 1 167 ? -1.499 -19.678 8.046 1.00 95.06 167 PHE A C 1
ATOM 1338 O O . PHE A 1 167 ? -2.224 -18.766 8.421 1.00 95.06 167 PHE A O 1
ATOM 1345 N N . SER A 1 168 ? -1.048 -20.609 8.893 1.00 95.06 168 SER A N 1
ATOM 1346 C CA . SER A 1 168 ? -1.477 -20.681 10.299 1.00 95.06 168 SER A CA 1
ATOM 1347 C C . SER A 1 168 ? -1.190 -19.409 11.108 1.00 95.06 168 SER A C 1
ATOM 1349 O O . SER A 1 168 ? -1.848 -19.136 12.112 1.00 95.06 168 SER A O 1
ATOM 1351 N N . ARG A 1 169 ? -0.203 -18.610 10.690 1.00 94.81 169 ARG A N 1
ATOM 1352 C CA . ARG A 1 169 ? 0.123 -17.323 11.311 1.00 94.81 169 ARG A CA 1
ATOM 1353 C C . ARG A 1 169 ? -0.724 -16.195 10.754 1.00 94.81 169 ARG A C 1
ATOM 1355 O O . ARG A 1 169 ? -1.155 -15.354 11.535 1.00 94.81 169 ARG A O 1
ATOM 1362 N N . VAL A 1 170 ? -1.021 -16.218 9.457 1.00 94.12 170 VAL A N 1
ATOM 1363 C CA . VAL A 1 170 ? -2.015 -15.324 8.847 1.00 94.12 170 VAL A CA 1
ATOM 1364 C C . VAL A 1 170 ? -3.376 -15.507 9.529 1.00 94.12 170 VAL A C 1
ATOM 1366 O O . VAL A 1 170 ? -3.957 -14.527 9.987 1.00 94.12 170 VAL A O 1
ATOM 1369 N N . ASP A 1 171 ? -3.823 -16.748 9.728 1.00 94.94 171 ASP A N 1
ATOM 1370 C CA . ASP A 1 171 ? -5.088 -17.051 10.414 1.00 94.94 171 ASP A CA 1
ATOM 1371 C C . ASP A 1 171 ? -5.104 -16.514 11.851 1.00 94.94 171 ASP A C 1
ATOM 1373 O O . ASP A 1 171 ? -6.077 -15.905 12.298 1.00 94.94 171 ASP A O 1
ATOM 1377 N N . LYS A 1 172 ? -3.993 -16.681 12.581 1.00 94.38 172 LYS A N 1
ATOM 1378 C CA . LYS A 1 172 ? -3.845 -16.140 13.938 1.00 94.38 172 LYS A CA 1
ATOM 1379 C C . LYS A 1 172 ? -3.901 -14.608 13.955 1.00 94.38 172 LYS A C 1
ATOM 1381 O O . LYS A 1 172 ? -4.523 -14.044 14.853 1.00 94.38 172 LYS A O 1
ATOM 1386 N N . ILE A 1 173 ? -3.274 -13.945 12.982 1.00 94.00 173 ILE A N 1
ATOM 1387 C CA . ILE A 1 173 ? -3.298 -12.484 12.818 1.00 94.00 173 ILE A CA 1
ATOM 1388 C C . ILE A 1 173 ? -4.733 -11.996 12.608 1.00 94.00 173 ILE A C 1
ATOM 1390 O O . ILE A 1 173 ? -5.179 -11.113 13.337 1.00 94.00 173 ILE A O 1
ATOM 1394 N N . PHE A 1 174 ? -5.478 -12.605 11.682 1.00 92.75 174 PHE A N 1
ATOM 1395 C CA . PHE A 1 174 ? -6.872 -12.234 11.436 1.00 92.75 174 PHE A CA 1
ATOM 1396 C C . PHE A 1 174 ? -7.782 -12.556 12.624 1.00 92.75 174 PHE A C 1
ATOM 1398 O O . PHE A 1 174 ? -8.624 -11.737 12.977 1.00 92.75 174 PHE A O 1
ATOM 1405 N N . SER A 1 175 ? -7.571 -13.682 13.311 1.00 94.31 175 SER A N 1
ATOM 1406 C CA . SER A 1 175 ? -8.310 -14.000 14.540 1.00 94.31 175 SER A CA 1
ATOM 1407 C C . SER A 1 175 ? -8.106 -12.937 15.625 1.00 94.31 175 SER A C 1
ATOM 1409 O O . SER A 1 175 ? -9.058 -12.552 16.305 1.00 94.31 175 SER A O 1
ATOM 1411 N N . LEU A 1 176 ? -6.878 -12.438 15.789 1.00 94.00 176 LEU A N 1
ATOM 1412 C CA . LEU A 1 176 ? -6.576 -11.360 16.732 1.00 94.00 176 LEU A CA 1
ATOM 1413 C C . LEU A 1 176 ? -7.172 -10.023 16.286 1.00 94.00 176 LEU A C 1
ATOM 1415 O O . LEU A 1 176 ? -7.716 -9.312 17.128 1.00 94.00 176 LEU A O 1
ATOM 1419 N N . LEU A 1 177 ? -7.136 -9.716 14.985 1.00 92.38 177 LEU A N 1
ATOM 1420 C CA . LEU A 1 177 ? -7.798 -8.539 14.428 1.00 92.38 177 LEU A CA 1
ATOM 1421 C C . LEU A 1 177 ? -9.298 -8.553 14.749 1.00 92.38 177 LEU A C 1
ATOM 1423 O O . LEU A 1 177 ? -9.783 -7.622 15.385 1.00 92.38 177 LEU A O 1
ATOM 1427 N N . THR A 1 178 ? -10.012 -9.632 14.419 1.00 90.12 178 THR A N 1
ATOM 1428 C CA . THR A 1 178 ? -11.451 -9.759 14.705 1.00 90.12 178 THR A CA 1
ATOM 1429 C C . THR A 1 178 ? -11.763 -9.621 16.195 1.00 90.12 178 THR A C 1
ATOM 1431 O O . THR A 1 178 ? -12.729 -8.961 16.566 1.00 90.12 178 THR A O 1
ATOM 1434 N N . LYS A 1 179 ? -10.939 -10.202 17.077 1.00 90.25 179 LYS A N 1
ATOM 1435 C CA . LYS A 1 179 ? -11.111 -10.043 18.531 1.00 90.25 179 LYS A CA 1
ATOM 1436 C C . LYS A 1 179 ? -10.909 -8.600 18.982 1.00 90.25 179 LYS A C 1
ATOM 1438 O O . LYS A 1 179 ? -11.646 -8.137 19.841 1.00 90.25 179 LYS A O 1
ATOM 1443 N N . SER A 1 180 ? -9.930 -7.899 18.411 1.00 85.62 180 SER A N 1
ATOM 1444 C CA . SER A 1 180 ? -9.651 -6.502 18.755 1.00 85.62 180 SER A CA 1
ATOM 1445 C C . SER A 1 180 ? -10.759 -5.545 18.313 1.00 85.62 180 SER A C 1
ATOM 1447 O O . SER A 1 180 ? -10.982 -4.542 18.978 1.00 85.62 180 SER A O 1
ATOM 1449 N N . THR A 1 181 ? -11.486 -5.875 17.241 1.00 78.31 181 THR A N 1
ATOM 1450 C CA . THR A 1 181 ? -12.604 -5.061 16.745 1.00 78.31 181 THR A CA 1
ATOM 1451 C C . THR A 1 181 ? -13.943 -5.415 17.394 1.00 78.31 181 THR A C 1
ATOM 1453 O O . THR A 1 181 ? -14.834 -4.581 17.401 1.00 78.31 181 THR A O 1
ATOM 1456 N N . ALA A 1 182 ? -14.095 -6.624 17.950 1.00 65.94 182 ALA A N 1
ATOM 1457 C CA . ALA A 1 182 ? -15.311 -7.068 18.646 1.00 65.94 182 ALA A CA 1
ATOM 1458 C C . ALA A 1 182 ? -15.410 -6.601 20.114 1.00 65.94 182 ALA A C 1
ATOM 1460 O O . ALA A 1 182 ? -16.417 -6.857 20.766 1.00 65.94 182 ALA A O 1
ATOM 1461 N N . LEU A 1 183 ? -14.359 -5.977 20.654 1.00 50.25 183 LEU A N 1
ATOM 1462 C CA . LEU A 1 183 ? -14.313 -5.462 22.030 1.00 50.25 183 LEU A CA 1
ATOM 1463 C C . LEU A 1 183 ? -14.826 -4.013 22.161 1.00 50.25 183 LEU A C 1
ATOM 1465 O O . LEU A 1 183 ? -14.694 -3.437 23.240 1.00 50.25 183 LEU A O 1
ATOM 1469 N N . ASN A 1 184 ? -15.411 -3.457 21.094 1.00 43.69 184 ASN A N 1
ATOM 1470 C CA . ASN A 1 184 ? -16.062 -2.144 21.063 1.00 43.69 184 ASN A CA 1
ATOM 1471 C C . ASN A 1 184 ? -17.569 -2.283 20.853 1.00 43.69 184 ASN A C 1
ATOM 1473 O O . ASN A 1 184 ? -17.958 -3.050 19.944 1.00 43.69 184 ASN A O 1
#

pLDDT: mean 93.02, std 7.71, range [43.69, 98.5]

Radius of gyration: 18.95 Å; chains: 1; bounding box: 42×36×51 Å

Sequence (184 aa):
RIPYFPDRKSAEENILAHRRASLEAFTACEVLIITVGQNEAWVDTKNEQVWAKRPPQEILDIRKGEFVVTEFSFAKNVAALKEAIKLLLSINPNLQFLFTVSPVASHATFSDKDIISQSFANKCLLRVIIDEVIKSNPNQLFYFPSFEMVLCDNPSNFCADNRHVKFSRVDKIFSLLTKSTALN

Secondary structure (DSSP, 8-state):
---SSSSHHHHHHHHHHHHHHHHHHHHH-SEEEEEE---EEEEETTTTEEESSPPPHHHHHHTTTSEEEEEPPHHHHHHHHHHHHHHHHHH-TT-EEEEEE--SPPS--SSSS-HHHHHHHHHHHHHHHHHHHHTT-TTTEEE--HHHHHHHTTTTSB-TTSSSBPHHHHHHHHHHHHHHHTT-

Foldseek 3Di:
DPPPDPDPVRVVVVVVVVVVVVLVCLLPAQEAEDEAQDQKFKAQQVVRDTDPDDPPPVCCVVVPPRIDIDRDDLVRLLVVVLVVVVVSCVSPVNYAYEYEYDLAQDPDDPDPDDRRVVSVVRSVSVVVSLVVNCVVPVPRRHYQYLNCQQVVPPPVADDPVSGHGDPVSVVVSVVVVVVVVVVD